Protein AF-0000000072491310 (afdb_homodimer)

Radius of gyration: 29.74 Å; Cα contacts (8 Å, |Δi|>4): 475; chains: 2; bounding box: 48×90×57 Å

pLDDT: mean 94.95, std 5.27, range [57.56, 98.69]

Foldseek 3Di:
DVVQPLLLPQCLLPQDPDPVVNVVSLVSVLVQVLVVCLVVVPFKDFLVVPQVDPPQDDVVNGHHHDSVSVVVSQVSCVVVQQKAWDDDPNGIMMTGRSPHLQRLLVVVVVLCVVVVQAQHKDFLCQAAPDPVRYDPSRHPHDPVSVVSSQVVCVVVVQKDWDADPNTIMIHGD/DVVQPLLLPQCLLPQDPDPVVNVVSLVSVLVQVLVVCLVVVPFKDFLVVPQVDPPQDDVVNGHHHDSVSVVVSQVSCVVVQQKAWDDDPNGIMMTGRSPHLQRLLVVVVVLCVVVVQAQHKDFLCQAAPDPVRYDPSRHPDDPVSVVSSQVVCVVVVQKDWDDDPNTIMIHGD

Nearest PDB structures (foldseek):
  3cuq-assembly1_C  TM=8.650E-01  e=2.957E-17  Homo sapiens
  1u5t-assembly1_C  TM=8.761E-01  e=3.823E-11  Saccharomyces cerevisiae
  2zme-assembly1_C  TM=9.308E-01  e=1.935E-08  Homo sapiens
  2zme-assembly1_D  TM=9.178E-01  e=1.419E-07  Homo sapiens
  3htu-assembly2_C  TM=9.305E-01  e=4.096E-06  Homo sapiens

Solvent-accessible surface area (backbone atoms only — not comparable to full-atom values): 19172 Å² total; per-residue (Å²): 115,88,86,40,72,59,78,62,35,67,67,65,61,46,85,52,89,49,66,72,44,27,50,55,50,45,52,50,48,45,52,51,49,34,53,50,26,53,78,65,70,46,47,67,48,40,64,81,74,44,42,81,33,75,89,40,23,39,75,92,71,72,42,53,40,50,74,67,54,47,50,53,47,51,51,54,35,32,75,71,64,34,34,45,81,40,78,56,94,85,40,71,31,30,40,48,34,68,54,44,56,68,54,47,28,50,51,48,51,50,50,36,60,77,66,65,39,63,72,36,78,40,45,58,51,52,43,20,64,31,85,89,68,20,49,84,84,35,47,70,49,52,64,72,58,50,50,49,14,48,50,51,32,28,74,71,61,38,28,46,77,42,78,54,96,94,36,56,36,35,31,29,88,116,88,86,38,71,58,78,63,34,68,66,66,61,46,85,52,86,48,64,74,44,29,50,54,50,44,52,51,48,45,52,52,50,34,52,51,27,54,77,65,72,47,49,67,48,42,64,83,75,44,42,81,33,73,87,39,26,38,75,93,70,72,39,55,42,50,72,68,55,48,50,53,47,51,50,55,34,31,75,71,65,34,33,44,83,41,77,54,94,86,40,72,30,30,40,48,34,69,56,43,56,68,54,47,27,50,49,49,51,51,50,36,62,77,65,66,38,63,72,36,77,40,45,58,51,52,44,20,64,30,84,87,67,22,50,84,83,36,47,72,50,52,65,72,59,50,50,49,14,47,52,51,32,29,76,70,62,38,28,46,78,41,78,56,98,94,36,59,34,34,32,31,88

Secondary structure (DSSP, 8-state):
-TT-GGGG-GGGGS--SSHHHHHHHHHHHHHHHHHHHHHHT--EEEHHHHTTSTTTEEGGGTEE--HHHHHHHHHHHHHTTSEEEEEETTEEEEEE-SS-HHHHHHHHHHHHHHTT-TT-EEEHHHHHT-TTTS-TTTTT--HHHHHHHHHHHHHTTSEEEEEETTEEEEEE-/-TT-GGGG-GGGGS--SSHHHHHHHHHHHHHHHHHHHHHHT--EEEHHHHTTSTTTEEGGGTEE--HHHHHHHHHHHHHTTSEEEEEETTEEEEEE-SS-HHHHHHHHHHHHHHHT-TT-EEEHHHHHT-TTTS-TTTTT--HHHHHHHHHHHHHTTSEEEEEETTEEEEEE-

Sequence (346 aa):
MSDYWQYNFPPFFTIQPNDETRKLQMDAWCAIIMDHCRKNKIYELNISESLNAPPFRNDSIDRCLTEESLKSILDAIAERGRLEWIDVDGVKQCLIYWYKIEEWANIISKWVEERALNGTMCTLYEINGDDDRSSPELLGLDDRILLKALKHLEREGKAAVVEIDDSFGVKFLMSDYWQYNFPPFFTIQPNDETRKLQMDAWCAIIMDHCRKNKIYELNISESLNAPPFRNDSIDRCLTEESLKSILDAIAERGRLEWIDVDGVKQCLIYWYKIEEWANIISKWVEERALNGTMCTLYEINGDDDRSSPELLGLDDRILLKALKHLEREGKAAVVEIDDSFGVKFL

Structure (mmCIF, N/CA/C/O backbone):
data_AF-0000000072491310-model_v1
#
loop_
_entity.id
_entity.type
_entity.pdbx_description
1 polymer 'Vacuolar protein-sorting-associated protein 25'
#
loop_
_atom_site.group_PDB
_atom_site.id
_atom_site.type_symbol
_atom_site.label_atom_id
_atom_site.label_alt_id
_atom_site.label_comp_id
_atom_site.label_asym_id
_atom_site.label_entity_id
_atom_site.label_seq_id
_atom_site.pdbx_PDB_ins_code
_atom_site.Cartn_x
_atom_site.Cartn_y
_atom_site.Cartn_z
_atom_site.occupancy
_atom_site.B_iso_or_equiv
_atom_site.auth_seq_id
_atom_site.auth_comp_id
_atom_site.auth_asym_id
_atom_site.auth_atom_id
_atom_site.pdbx_PDB_model_num
ATOM 1 N N . MET A 1 1 ? 0.963 -12.047 4.664 1 57.62 1 MET A N 1
ATOM 2 C CA . MET A 1 1 ? -0.042 -11.172 4.062 1 57.62 1 MET A CA 1
ATOM 3 C C . MET A 1 1 ? 0.023 -9.773 4.656 1 57.62 1 MET A C 1
ATOM 5 O O . MET A 1 1 ? -0.612 -8.844 4.148 1 57.62 1 MET A O 1
ATOM 9 N N . SER A 1 2 ? 0.856 -9.609 5.641 1 62.19 2 SER A N 1
ATOM 10 C CA . SER A 1 2 ? 1.009 -8.375 6.414 1 62.19 2 SER A CA 1
ATOM 11 C C . SER A 1 2 ? 1.581 -7.254 5.559 1 62.19 2 SER A C 1
ATOM 13 O O . SER A 1 2 ? 1.4 -6.074 5.875 1 62.19 2 SER A O 1
ATOM 15 N N . ASP A 1 3 ? 1.994 -7.699 4.301 1 77.88 3 ASP A N 1
ATOM 16 C CA . ASP A 1 3 ? 2.703 -6.73 3.475 1 77.88 3 ASP A CA 1
ATOM 17 C C . ASP A 1 3 ? 1.734 -5.945 2.594 1 77.88 3 ASP A C 1
ATOM 19 O O . ASP A 1 3 ? 2.119 -4.961 1.96 1 77.88 3 ASP A O 1
ATOM 23 N N . TYR A 1 4 ? 0.531 -6.387 2.68 1 87.75 4 TYR A N 1
ATOM 24 C CA . TYR A 1 4 ? -0.459 -5.746 1.82 1 87.75 4 TYR A CA 1
ATOM 25 C C . TYR A 1 4 ? -1.504 -5.008 2.648 1 87.75 4 TYR A C 1
ATOM 27 O O . TYR A 1 4 ? -2.428 -5.621 3.186 1 87.75 4 TYR A O 1
ATOM 35 N N . TRP A 1 5 ? -1.391 -3.729 2.621 1 85.38 5 TRP A N 1
ATOM 36 C CA . TRP A 1 5 ? -2.305 -2.887 3.385 1 85.38 5 TRP A CA 1
ATOM 37 C C . TRP A 1 5 ? -3.756 -3.188 3.02 1 85.38 5 TRP A C 1
ATOM 39 O O . TRP A 1 5 ? -4.633 -3.189 3.887 1 85.38 5 TRP A O 1
ATOM 49 N N . GLN A 1 6 ? -3.963 -3.443 1.775 1 90.38 6 GLN A N 1
ATOM 50 C CA . GLN A 1 6 ? -5.316 -3.6 1.253 1 90.38 6 GLN A CA 1
ATOM 51 C C . GLN A 1 6 ? -5.992 -4.836 1.839 1 90.38 6 GLN A C 1
ATOM 53 O O . GLN A 1 6 ? -7.215 -4.867 1.999 1 90.38 6 GLN A O 1
ATOM 58 N N . TYR A 1 7 ? -5.211 -5.816 2.205 1 93.31 7 TYR A N 1
ATOM 59 C CA . TYR A 1 7 ? -5.742 -7.086 2.688 1 93.31 7 TYR A CA 1
ATOM 60 C C . TYR A 1 7 ? -6.441 -6.906 4.031 1 93.31 7 TYR A C 1
ATOM 62 O O . TYR A 1 7 ? -7.355 -7.664 4.367 1 93.31 7 TYR A O 1
ATOM 70 N N . ASN A 1 8 ? -6.121 -5.863 4.785 1 90.69 8 ASN A N 1
ATOM 71 C CA . ASN A 1 8 ? -6.711 -5.621 6.098 1 90.69 8 ASN A CA 1
ATOM 72 C C . ASN A 1 8 ? -7.793 -4.543 6.035 1 90.69 8 ASN A C 1
ATOM 74 O O . ASN A 1 8 ? -8.297 -4.102 7.066 1 90.69 8 ASN A O 1
ATOM 78 N N . PHE A 1 9 ? -8.141 -4.156 4.832 1 92.25 9 PHE A N 1
ATOM 79 C CA . PHE A 1 9 ? -9.195 -3.18 4.582 1 92.25 9 PHE A CA 1
ATOM 80 C C . PHE A 1 9 ? -10.469 -3.869 4.094 1 92.25 9 PHE A C 1
ATOM 82 O O . PHE A 1 9 ? -10.547 -4.277 2.934 1 92.25 9 PHE A O 1
ATOM 89 N N . PRO A 1 10 ? -11.492 -3.98 4.949 1 93.88 10 PRO A N 1
ATOM 90 C CA . PRO A 1 10 ? -12.672 -4.809 4.688 1 93.88 10 PRO A CA 1
ATOM 91 C C . PRO A 1 10 ? -13.281 -4.559 3.309 1 93.88 10 PRO A C 1
ATOM 93 O O . PRO A 1 10 ? -13.602 -5.512 2.594 1 93.88 10 PRO A O 1
ATOM 96 N N . PRO A 1 11 ? -13.375 -3.309 2.834 1 92.5 11 PRO A N 1
ATOM 97 C CA . PRO A 1 11 ? -13.992 -3.082 1.526 1 92.5 11 PRO A CA 1
ATOM 98 C C . PRO A 1 11 ? -13.172 -3.66 0.376 1 92.5 11 PRO A C 1
ATOM 100 O O . PRO A 1 11 ? -13.656 -3.736 -0.756 1 92.5 11 PRO A O 1
ATOM 103 N N . PHE A 1 12 ? -11.906 -3.971 0.681 1 95.81 12 PHE A N 1
ATOM 104 C CA . PHE A 1 12 ? -11.055 -4.582 -0.333 1 95.81 12 PHE A CA 1
ATOM 105 C C . PHE A 1 12 ? -11.656 -5.895 -0.823 1 95.81 12 PHE A C 1
ATOM 107 O O . PHE A 1 12 ? -11.422 -6.305 -1.962 1 95.81 12 PHE A O 1
ATOM 114 N N . PHE A 1 13 ? -12.539 -6.594 -0.032 1 96.94 13 PHE A N 1
ATOM 115 C CA . PHE A 1 13 ? -13.148 -7.887 -0.341 1 96.94 13 PHE A CA 1
ATOM 116 C C . PHE A 1 13 ? -14.43 -7.703 -1.146 1 96.94 13 PHE A C 1
ATOM 118 O O . PHE A 1 13 ? -15.094 -8.68 -1.494 1 96.94 13 PHE A O 1
ATOM 125 N N . THR A 1 14 ? -14.734 -6.434 -1.48 1 94.75 14 THR A N 1
ATOM 126 C CA . THR A 1 14 ? -15.883 -6.121 -2.324 1 94.75 14 THR A CA 1
ATOM 127 C C . THR A 1 14 ? -15.43 -5.582 -3.678 1 94.75 14 THR A C 1
ATOM 129 O O . THR A 1 14 ? -14.734 -4.566 -3.746 1 94.75 14 THR A O 1
ATOM 132 N N . ILE A 1 15 ? -15.859 -6.262 -4.695 1 97.19 15 ILE A N 1
ATOM 133 C CA . ILE A 1 15 ? -15.445 -5.84 -6.031 1 97.19 15 ILE A CA 1
ATOM 134 C C . ILE A 1 15 ? -16.016 -4.457 -6.336 1 97.19 15 ILE A C 1
ATOM 136 O O . ILE A 1 15 ? -17.219 -4.238 -6.207 1 97.19 15 ILE A O 1
ATOM 140 N N . GLN A 1 16 ? -15.117 -3.609 -6.734 1 93.88 16 GLN A N 1
ATOM 141 C CA . GLN A 1 16 ? -15.5 -2.213 -6.918 1 93.88 16 GLN A CA 1
ATOM 142 C C . GLN A 1 16 ? -16.188 -2.006 -8.266 1 93.88 16 GLN A C 1
ATOM 144 O O . GLN A 1 16 ? -15.789 -2.586 -9.273 1 93.88 16 GLN A O 1
ATOM 149 N N . PRO A 1 17 ? -17.219 -1.204 -8.273 1 93.19 17 PRO A N 1
ATOM 150 C CA . PRO A 1 17 ? -17.984 -1.008 -9.508 1 93.19 17 PRO A CA 1
ATOM 151 C C . PRO A 1 17 ? -17.25 -0.136 -10.523 1 93.19 17 PRO A C 1
ATOM 153 O O . PRO A 1 17 ? -17.469 -0.258 -11.734 1 93.19 17 PRO A O 1
ATOM 156 N N . ASN A 1 18 ? -16.422 0.787 -10.039 1 90.62 18 ASN A N 1
ATOM 157 C CA . ASN A 1 18 ? -15.656 1.669 -10.914 1 90.62 18 ASN A CA 1
ATOM 158 C C . ASN A 1 18 ? -14.508 0.926 -11.594 1 90.62 18 ASN A C 1
ATOM 160 O O . ASN A 1 18 ? -13.703 0.279 -10.93 1 90.62 18 ASN A O 1
ATOM 164 N N . ASP A 1 19 ? -14.461 1.109 -12.914 1 92.62 19 ASP A N 1
ATOM 165 C CA . ASP A 1 19 ? -13.516 0.325 -13.703 1 92.62 19 ASP A CA 1
ATOM 166 C C . ASP A 1 19 ? -12.078 0.623 -13.289 1 92.62 19 ASP A C 1
ATOM 168 O O . ASP A 1 19 ? -11.266 -0.294 -13.133 1 92.62 19 ASP A O 1
ATOM 172 N N . GLU A 1 20 ? -11.805 1.855 -13.164 1 90.19 20 GLU A N 1
ATOM 173 C CA . GLU A 1 20 ? -10.445 2.25 -12.82 1 90.19 20 GLU A CA 1
ATOM 174 C C . GLU A 1 20 ? -10.039 1.723 -11.445 1 90.19 20 GLU A C 1
ATOM 176 O O . GLU A 1 20 ? -8.945 1.188 -11.281 1 90.19 20 GLU A O 1
ATOM 181 N N . THR A 1 21 ? -10.93 1.801 -10.508 1 89.44 21 THR A N 1
ATOM 182 C CA . THR A 1 21 ? -10.688 1.308 -9.156 1 89.44 21 THR A CA 1
ATOM 183 C C . THR A 1 21 ? -10.602 -0.216 -9.148 1 89.44 21 THR A C 1
ATOM 185 O O . THR A 1 21 ? -9.781 -0.793 -8.438 1 89.44 21 THR A O 1
ATOM 188 N N . ARG A 1 22 ? -11.484 -0.77 -9.898 1 94.62 22 ARG A N 1
ATOM 189 C CA . ARG A 1 22 ? -11.5 -2.227 -9.992 1 94.62 22 ARG A CA 1
ATOM 190 C C . ARG A 1 22 ? -10.188 -2.754 -10.555 1 94.62 22 ARG A C 1
ATOM 192 O O . ARG A 1 22 ? -9.664 -3.77 -10.094 1 94.62 22 ARG A O 1
ATOM 199 N N . LYS A 1 23 ? -9.695 -2.074 -11.539 1 94.62 23 LYS A N 1
ATOM 200 C CA . LYS A 1 23 ? -8.414 -2.465 -12.102 1 94.62 23 LYS A CA 1
ATOM 201 C C . LYS A 1 23 ? -7.316 -2.457 -11.039 1 94.62 23 LYS A C 1
ATOM 203 O O . LYS A 1 23 ? -6.527 -3.4 -10.945 1 94.62 23 LYS A O 1
ATOM 208 N N . LEU A 1 24 ? -7.25 -1.391 -10.211 1 92.25 24 LEU A N 1
ATOM 209 C CA . LEU A 1 24 ? -6.297 -1.308 -9.109 1 92.25 24 LEU A CA 1
ATOM 210 C C . LEU A 1 24 ? -6.508 -2.447 -8.125 1 92.25 24 LEU A C 1
ATOM 212 O O . LEU A 1 24 ? -5.543 -3.053 -7.652 1 92.25 24 LEU A O 1
ATOM 216 N N . GLN A 1 25 ? -7.746 -2.68 -7.855 1 95.38 25 GLN A N 1
ATOM 217 C CA . GLN A 1 25 ? -8.102 -3.771 -6.957 1 95.38 25 GLN A CA 1
ATOM 218 C C . GLN A 1 25 ? -7.633 -5.113 -7.508 1 95.38 25 GLN A C 1
ATOM 220 O O . GLN A 1 25 ? -7.055 -5.922 -6.777 1 95.38 25 GLN A O 1
ATOM 225 N N . MET A 1 26 ? -7.793 -5.355 -8.766 1 97.12 26 MET A N 1
ATOM 226 C CA . MET A 1 26 ? -7.375 -6.602 -9.406 1 97.12 26 MET A CA 1
ATOM 227 C C . MET A 1 26 ? -5.859 -6.746 -9.367 1 97.12 26 MET A C 1
ATOM 229 O O . MET A 1 26 ? -5.34 -7.844 -9.164 1 97.12 26 MET A O 1
ATOM 233 N N . ASP A 1 27 ? -5.23 -5.617 -9.562 1 95.75 27 ASP A N 1
ATOM 234 C CA . ASP A 1 27 ? -3.771 -5.641 -9.477 1 95.75 27 ASP A CA 1
ATOM 235 C C . ASP A 1 27 ? -3.312 -6.09 -8.094 1 95.75 27 ASP A C 1
ATOM 237 O O . ASP A 1 27 ? -2.414 -6.926 -7.969 1 95.75 27 ASP A O 1
ATOM 241 N N . ALA A 1 28 ? -3.928 -5.527 -7.125 1 95.25 28 ALA A N 1
ATOM 242 C CA . ALA A 1 28 ? -3.561 -5.855 -5.75 1 95.25 28 ALA A CA 1
ATOM 243 C C . ALA A 1 28 ? -3.869 -7.316 -5.434 1 95.25 28 ALA A C 1
ATOM 245 O O . ALA A 1 28 ? -3.045 -8.023 -4.848 1 95.25 28 ALA A O 1
ATOM 246 N N . TRP A 1 29 ? -5.027 -7.816 -5.816 1 97.44 29 TRP A N 1
ATOM 247 C CA . TRP A 1 29 ? -5.398 -9.211 -5.598 1 97.44 29 TRP A CA 1
ATOM 248 C C . TRP A 1 29 ? -4.438 -10.148 -6.324 1 97.44 29 TRP A C 1
ATOM 250 O O . TRP A 1 29 ? -4.047 -11.188 -5.785 1 97.44 29 TRP A O 1
ATOM 260 N N . CYS A 1 30 ? -4.168 -9.766 -7.547 1 97.44 30 CYS A N 1
ATOM 261 C CA . CYS A 1 30 ? -3.209 -10.57 -8.297 1 97.44 30 CYS A CA 1
ATOM 262 C C . CYS A 1 30 ? -1.902 -10.719 -7.527 1 97.44 30 CYS A C 1
ATOM 264 O O . CYS A 1 30 ? -1.402 -11.828 -7.355 1 97.44 30 CYS A O 1
ATOM 266 N N . ALA A 1 31 ? -1.37 -9.594 -7.047 1 96.75 31 ALA A N 1
ATOM 267 C CA . ALA A 1 31 ? -0.119 -9.617 -6.293 1 96.75 31 ALA A CA 1
ATOM 268 C C . ALA A 1 31 ? -0.245 -10.492 -5.051 1 96.75 31 ALA A C 1
ATOM 270 O O . ALA A 1 31 ? 0.623 -11.328 -4.781 1 96.75 31 ALA A O 1
ATOM 271 N N . ILE A 1 32 ? -1.326 -10.32 -4.363 1 97.12 32 ILE A N 1
ATOM 272 C CA . ILE A 1 32 ? -1.554 -11.047 -3.117 1 97.12 32 ILE A CA 1
ATOM 273 C C . ILE A 1 32 ? -1.647 -12.547 -3.4 1 97.12 32 ILE A C 1
ATOM 275 O O . ILE A 1 32 ? -1.002 -13.352 -2.727 1 97.12 32 ILE A O 1
ATOM 279 N N . ILE A 1 33 ? -2.395 -12.891 -4.367 1 97.62 33 ILE A N 1
ATOM 280 C CA . ILE A 1 33 ? -2.627 -14.289 -4.695 1 97.62 33 ILE A CA 1
ATOM 281 C C . ILE A 1 33 ? -1.332 -14.922 -5.203 1 97.62 33 ILE A C 1
ATOM 283 O O . ILE A 1 33 ? -0.974 -16.031 -4.797 1 97.62 33 ILE A O 1
ATOM 287 N N . MET A 1 34 ? -0.61 -14.203 -6.031 1 97.12 34 MET A N 1
ATOM 288 C CA . MET A 1 34 ? 0.651 -14.734 -6.543 1 97.12 34 MET A CA 1
ATOM 289 C C . MET A 1 34 ? 1.646 -14.961 -5.406 1 97.12 34 MET A C 1
ATOM 291 O O . MET A 1 34 ? 2.303 -16 -5.348 1 97.12 34 MET A O 1
ATOM 295 N N . ASP A 1 35 ? 1.771 -14.008 -4.562 1 97 35 ASP A N 1
ATOM 296 C CA . ASP A 1 35 ? 2.682 -14.125 -3.426 1 97 35 ASP A CA 1
ATOM 297 C C . ASP A 1 35 ? 2.297 -15.297 -2.533 1 97 35 ASP A C 1
ATOM 299 O O . ASP A 1 35 ? 3.15 -16.094 -2.146 1 97 35 ASP A O 1
ATOM 303 N N . HIS A 1 36 ? 1.036 -15.422 -2.26 1 96.94 36 HIS A N 1
ATOM 304 C CA . HIS A 1 36 ? 0.535 -16.5 -1.419 1 96.94 36 HIS A CA 1
ATOM 305 C C . HIS A 1 36 ? 0.812 -17.859 -2.049 1 96.94 36 HIS A C 1
ATOM 307 O O . HIS A 1 36 ? 1.332 -18.766 -1.388 1 96.94 36 HIS A O 1
ATOM 313 N N . CYS A 1 37 ? 0.422 -17.969 -3.275 1 97.25 37 CYS A N 1
ATOM 314 C CA . CYS A 1 37 ? 0.607 -19.234 -3.965 1 97.25 37 CYS A CA 1
ATOM 315 C C . CYS A 1 37 ? 2.086 -19.594 -4.07 1 97.25 37 CYS A C 1
ATOM 317 O O . CYS A 1 37 ? 2.467 -20.75 -3.891 1 97.25 37 CYS A O 1
ATOM 319 N N . ARG A 1 38 ? 2.896 -18.625 -4.34 1 96.75 38 ARG A N 1
ATOM 320 C CA . ARG A 1 38 ? 4.332 -18.859 -4.43 1 96.75 38 ARG A CA 1
ATOM 321 C C . ARG A 1 38 ? 4.895 -19.328 -3.09 1 96.75 38 ARG A C 1
ATOM 323 O O . ARG A 1 38 ? 5.586 -20.344 -3.02 1 96.75 38 ARG A O 1
ATOM 330 N N . LYS A 1 39 ? 4.578 -18.656 -2.045 1 95.5 39 LYS A N 1
ATOM 331 C CA . LYS A 1 39 ? 5.102 -18.953 -0.713 1 95.5 39 LYS A CA 1
ATOM 332 C C . LYS A 1 39 ? 4.668 -20.344 -0.243 1 95.5 39 LYS A C 1
ATOM 334 O O . LYS A 1 39 ? 5.418 -21.031 0.459 1 95.5 39 LYS A O 1
ATOM 339 N N . ASN A 1 40 ? 3.514 -20.734 -0.687 1 96.06 40 ASN A N 1
ATOM 340 C CA . ASN A 1 40 ? 2.963 -22 -0.211 1 96.06 40 ASN A CA 1
ATOM 341 C C . ASN A 1 40 ? 3.053 -23.078 -1.278 1 96.06 40 ASN A C 1
ATOM 343 O O . ASN A 1 40 ? 2.512 -24.172 -1.104 1 96.06 40 ASN A O 1
ATOM 347 N N . LYS A 1 41 ? 3.654 -22.812 -2.379 1 96.06 41 LYS A N 1
ATOM 348 C CA . LYS A 1 41 ? 3.84 -23.734 -3.504 1 96.06 41 LYS A CA 1
ATOM 349 C C . LYS A 1 41 ? 2.508 -24.312 -3.965 1 96.06 41 LYS A C 1
ATOM 351 O O . LYS A 1 41 ? 2.375 -25.531 -4.117 1 96.06 41 LYS A O 1
ATOM 356 N N . ILE A 1 42 ? 1.564 -23.406 -4.102 1 97.25 42 ILE A N 1
ATOM 357 C CA . ILE A 1 42 ? 0.246 -23.781 -4.605 1 97.25 42 ILE A CA 1
ATOM 358 C C . ILE A 1 42 ? 0.197 -23.578 -6.117 1 97.25 42 ILE A C 1
ATOM 360 O O . ILE A 1 42 ? 0.44 -22.469 -6.609 1 97.25 42 ILE A O 1
ATOM 364 N N . TYR A 1 43 ? -0.167 -24.641 -6.879 1 97.81 43 TYR A N 1
ATOM 365 C CA . TYR A 1 43 ? -0.123 -24.578 -8.336 1 97.81 43 TYR A CA 1
ATOM 366 C C . TYR A 1 43 ? -1.525 -24.641 -8.93 1 97.81 43 TYR A C 1
ATOM 368 O O . TYR A 1 43 ? -1.724 -24.344 -10.109 1 97.81 43 TYR A O 1
ATOM 376 N N . GLU A 1 44 ? -2.432 -25.094 -8.102 1 96.75 44 GLU A N 1
ATOM 377 C CA . GLU A 1 44 ? -3.811 -25.281 -8.547 1 96.75 44 GLU A CA 1
ATOM 378 C C . GLU A 1 44 ? -4.797 -24.766 -7.5 1 96.75 44 GLU A C 1
ATOM 380 O O . GLU A 1 44 ? -4.59 -24.953 -6.297 1 96.75 44 GLU A O 1
ATOM 385 N N . LEU A 1 45 ? -5.875 -24.109 -8.031 1 96.25 45 LEU A N 1
ATOM 386 C CA . LEU A 1 45 ? -6.914 -23.609 -7.129 1 96.25 45 LEU A CA 1
ATOM 387 C C . LEU A 1 45 ? -8.289 -24.125 -7.559 1 96.25 45 LEU A C 1
ATOM 389 O O . LEU A 1 45 ? -8.594 -24.172 -8.75 1 96.25 45 LEU A O 1
ATOM 393 N N . ASN A 1 46 ? -9.039 -24.562 -6.562 1 94.25 46 ASN A N 1
ATOM 394 C CA . ASN A 1 46 ? -10.469 -24.797 -6.684 1 94.25 46 ASN A CA 1
ATOM 395 C C . ASN A 1 46 ? -11.289 -23.719 -5.988 1 94.25 46 ASN A C 1
ATOM 397 O O . ASN A 1 46 ? -11.094 -23.453 -4.801 1 94.25 46 ASN A O 1
ATOM 401 N N . ILE A 1 47 ? -12.172 -23.078 -6.711 1 93 47 ILE A N 1
ATOM 402 C CA . ILE A 1 47 ? -12.852 -21.891 -6.199 1 93 47 ILE A CA 1
ATOM 403 C C . ILE A 1 47 ? -13.547 -22.234 -4.879 1 93 47 ILE A C 1
ATOM 405 O O . ILE A 1 47 ? -13.305 -21.578 -3.861 1 93 47 ILE A O 1
ATOM 409 N N . SER A 1 48 ? -14.359 -23.266 -4.824 1 91.44 48 SER A N 1
ATOM 410 C CA . SER A 1 48 ? -15.164 -23.594 -3.648 1 91.44 48 SER A CA 1
ATOM 411 C C . SER A 1 48 ? -14.281 -24 -2.469 1 91.44 48 SER A C 1
ATOM 413 O O . SER A 1 48 ? -14.531 -23.594 -1.334 1 91.44 48 SER A O 1
ATOM 415 N N . GLU A 1 49 ? -13.234 -24.656 -2.73 1 92.44 49 GLU A N 1
ATOM 416 C CA . GLU A 1 49 ? -12.359 -25.156 -1.672 1 92.44 49 GLU A CA 1
ATOM 417 C C . GLU A 1 49 ? -11.469 -24.047 -1.122 1 92.44 49 GLU A C 1
ATOM 419 O O . GLU A 1 49 ? -11.07 -24.078 0.047 1 92.44 49 GLU A O 1
ATOM 424 N N . SER A 1 50 ? -11.18 -23.062 -1.969 1 95.06 50 SER A N 1
ATOM 425 C CA . SER A 1 50 ? -10.211 -22.016 -1.606 1 95.06 50 SER A CA 1
ATOM 426 C C . SER A 1 50 ? -10.852 -20.953 -0.738 1 95.06 50 SER A C 1
ATOM 428 O O . SER A 1 50 ? -10.172 -20.281 0.039 1 95.06 50 SER A O 1
ATOM 430 N N . LEU A 1 51 ? -12.164 -20.828 -0.783 1 95.62 51 LEU A N 1
ATOM 431 C CA . LEU A 1 51 ? -12.875 -19.703 -0.172 1 95.62 51 LEU A CA 1
ATOM 432 C C . LEU A 1 51 ? -12.797 -19.781 1.349 1 95.62 51 LEU A C 1
ATOM 434 O O . LEU A 1 51 ? -13.062 -18.781 2.035 1 95.62 51 LEU A O 1
ATOM 438 N N . ASN A 1 52 ? -12.391 -20.891 1.922 1 93.88 52 ASN A N 1
ATOM 439 C CA . ASN A 1 52 ? -12.414 -21.062 3.369 1 93.88 52 ASN A CA 1
ATOM 440 C C . ASN A 1 52 ? -11.047 -20.781 3.99 1 93.88 52 ASN A C 1
ATOM 442 O O . ASN A 1 52 ? -10.852 -21.016 5.184 1 93.88 52 ASN A O 1
ATOM 446 N N . ALA A 1 53 ? -10.117 -20.281 3.191 1 95.44 53 ALA A N 1
ATOM 447 C CA . ALA A 1 53 ? -8.766 -20.047 3.701 1 95.44 53 ALA A CA 1
ATOM 448 C C . ALA A 1 53 ? -8.172 -18.766 3.119 1 95.44 53 ALA A C 1
ATOM 450 O O . ALA A 1 53 ? -8.648 -18.266 2.102 1 95.44 53 ALA A O 1
ATOM 451 N N . PRO A 1 54 ? -7.129 -18.266 3.721 1 95.5 54 PRO A N 1
ATOM 452 C CA . PRO A 1 54 ? -6.395 -17.156 3.123 1 95.5 54 PRO A CA 1
ATOM 453 C C . PRO A 1 54 ? -5.82 -17.484 1.748 1 95.5 54 PRO A C 1
ATOM 455 O O . PRO A 1 54 ? -5.504 -18.656 1.476 1 95.5 54 PRO A O 1
ATOM 458 N N . PRO A 1 55 ? -5.785 -16.453 1.026 1 96.94 55 PRO A N 1
ATOM 459 C CA . PRO A 1 55 ? -6.086 -15.039 1.239 1 96.94 55 PRO A CA 1
ATOM 460 C C . PRO A 1 55 ? -7.535 -14.688 0.916 1 96.94 55 PRO A C 1
ATOM 462 O O . PRO A 1 55 ? -7.922 -13.523 0.995 1 96.94 55 PRO A O 1
ATOM 465 N N . PHE A 1 56 ? -8.367 -15.695 0.606 1 97.88 56 PHE A N 1
ATOM 466 C CA . PHE A 1 56 ? -9.711 -15.414 0.11 1 97.88 56 PHE A CA 1
ATOM 467 C C . PHE A 1 56 ? -10.672 -15.172 1.265 1 97.88 56 PHE A C 1
ATOM 469 O O . PHE A 1 56 ? -11.781 -14.664 1.06 1 97.88 56 PHE A O 1
ATOM 476 N N . ARG A 1 57 ? -10.219 -15.547 2.402 1 96.5 57 ARG A N 1
ATOM 477 C CA . ARG A 1 57 ? -10.867 -15.258 3.68 1 96.5 57 ARG A CA 1
ATOM 478 C C . ARG A 1 57 ? -9.883 -14.617 4.656 1 96.5 57 ARG A C 1
ATOM 480 O O . ARG A 1 57 ? -8.719 -15.016 4.727 1 96.5 57 ARG A O 1
ATOM 487 N N . ASN A 1 58 ? -10.312 -13.562 5.328 1 94.75 58 ASN A N 1
ATOM 488 C CA . ASN A 1 58 ? -9.555 -12.914 6.387 1 94.75 58 ASN A CA 1
ATOM 489 C C . ASN A 1 58 ? -10.352 -12.82 7.68 1 94.75 58 ASN A C 1
ATOM 491 O O . ASN A 1 58 ? -11.133 -11.883 7.867 1 94.75 58 ASN A O 1
ATOM 495 N N . ASP A 1 59 ? -10.102 -13.727 8.594 1 93.81 59 ASP A N 1
ATOM 496 C CA . ASP A 1 59 ? -10.883 -13.828 9.82 1 93.81 59 ASP A CA 1
ATOM 497 C C . ASP A 1 59 ? -10.602 -12.648 10.75 1 93.81 59 ASP A C 1
ATOM 499 O O . ASP A 1 59 ? -11.461 -12.266 11.547 1 93.81 59 ASP A O 1
ATOM 503 N N . SER A 1 60 ? -9.438 -12.102 10.68 1 90.56 60 SER A N 1
ATOM 504 C CA . SER A 1 60 ? -9.062 -11 11.562 1 90.56 60 SER A CA 1
ATOM 505 C C . SER A 1 60 ? -9.969 -9.789 11.352 1 90.56 60 SER A C 1
ATOM 507 O O . SER A 1 60 ? -10.195 -9.008 12.281 1 90.56 60 SER A O 1
ATOM 509 N N . ILE A 1 61 ? -10.492 -9.617 10.109 1 91.69 61 ILE A N 1
ATOM 510 C CA . ILE A 1 61 ? -11.359 -8.484 9.828 1 91.69 61 ILE A CA 1
ATOM 511 C C . ILE A 1 61 ? -12.75 -8.977 9.445 1 91.69 61 ILE A C 1
ATOM 513 O O . ILE A 1 61 ? -13.578 -8.211 8.945 1 91.69 61 ILE A O 1
ATOM 517 N N . ASP A 1 62 ? -12.953 -10.305 9.594 1 92.94 62 ASP A N 1
ATOM 518 C CA . ASP A 1 62 ? -14.25 -10.953 9.375 1 92.94 62 ASP A CA 1
ATOM 519 C C . ASP A 1 62 ? -14.734 -10.734 7.941 1 92.94 62 ASP A C 1
ATOM 521 O O . ASP A 1 62 ? -15.852 -10.273 7.723 1 92.94 62 ASP A O 1
ATOM 525 N N . ARG A 1 63 ? -13.781 -11 6.992 1 95.06 63 ARG A N 1
ATOM 526 C CA . ARG A 1 63 ? -14.133 -10.852 5.586 1 95.06 63 ARG A CA 1
ATOM 527 C C . ARG A 1 63 ? -13.773 -12.109 4.797 1 95.06 63 ARG A C 1
ATOM 529 O O . ARG A 1 63 ? -12.812 -12.805 5.129 1 95.06 63 ARG A O 1
ATOM 536 N N . CYS A 1 64 ? -14.594 -12.328 3.803 1 97.25 64 CYS A N 1
ATOM 537 C CA . CYS A 1 64 ? -14.375 -13.422 2.859 1 97.25 64 CYS A CA 1
ATOM 538 C C . CYS A 1 64 ? -14.922 -13.07 1.48 1 97.25 64 CYS A C 1
ATOM 540 O O . CYS A 1 64 ? -15.945 -12.391 1.37 1 97.25 64 CYS A O 1
ATOM 542 N N . LEU A 1 65 ? -14.281 -13.477 0.467 1 97.75 65 LEU A N 1
ATOM 543 C CA . LEU A 1 65 ? -14.789 -13.281 -0.887 1 97.75 65 LEU A CA 1
ATOM 544 C C . LEU A 1 65 ? -15.969 -14.203 -1.164 1 97.75 65 LEU A C 1
ATOM 546 O O . LEU A 1 65 ? -16.047 -15.297 -0.608 1 97.75 65 LEU A O 1
ATOM 550 N N . THR A 1 66 ? -16.875 -13.75 -1.976 1 97.25 66 THR A N 1
ATOM 551 C CA . THR A 1 66 ? -17.891 -14.648 -2.531 1 97.25 66 THR A CA 1
ATOM 552 C C . THR A 1 66 ? -17.312 -15.461 -3.686 1 97.25 66 THR A C 1
ATOM 554 O O . THR A 1 66 ? -16.219 -15.156 -4.188 1 97.25 66 THR A O 1
ATOM 557 N N . GLU A 1 67 ? -18.047 -16.531 -4.051 1 96.31 67 GLU A N 1
ATOM 558 C CA . GLU A 1 67 ? -17.625 -17.312 -5.211 1 96.31 67 GLU A CA 1
ATOM 559 C C . GLU A 1 67 ? -17.562 -16.438 -6.465 1 96.31 67 GLU A C 1
ATOM 561 O O . GLU A 1 67 ? -16.609 -16.547 -7.242 1 96.31 67 GLU A O 1
ATOM 566 N N . GLU A 1 68 ? -18.5 -15.648 -6.645 1 96.94 68 GLU A N 1
ATOM 567 C CA . GLU A 1 68 ? -18.562 -14.758 -7.805 1 96.94 68 GLU A CA 1
ATOM 568 C C . GLU A 1 68 ? -17.391 -13.781 -7.82 1 96.94 68 GLU A C 1
ATOM 570 O O . GLU A 1 68 ? -16.766 -13.57 -8.859 1 96.94 68 GLU A O 1
ATOM 575 N N . SER A 1 69 ? -17.031 -13.188 -6.672 1 97.69 69 SER A N 1
ATOM 576 C CA . SER A 1 69 ? -15.93 -12.242 -6.582 1 97.69 69 SER A CA 1
ATOM 577 C C . SER A 1 69 ? -14.594 -12.914 -6.875 1 97.69 69 SER A C 1
ATOM 579 O O . SER A 1 69 ? -13.766 -12.375 -7.609 1 97.69 69 SER A O 1
ATOM 581 N N . LEU A 1 70 ? -14.453 -14.109 -6.309 1 97.5 70 LEU A N 1
ATOM 582 C CA . LEU A 1 70 ? -13.211 -14.844 -6.555 1 97.5 70 LEU A CA 1
ATOM 583 C C . LEU A 1 70 ? -13.078 -15.195 -8.031 1 97.5 70 LEU A C 1
ATOM 585 O O . LEU A 1 70 ? -12 -15.047 -8.609 1 97.5 70 LEU A O 1
ATOM 589 N N . LYS A 1 71 ? -14.148 -15.641 -8.617 1 96.62 71 LYS A N 1
ATOM 590 C CA . LYS A 1 71 ? -14.125 -15.953 -10.039 1 96.62 71 LYS A CA 1
ATOM 591 C C . LYS A 1 71 ? -13.711 -14.734 -10.867 1 96.62 71 LYS A C 1
ATOM 593 O O . LYS A 1 71 ? -12.891 -14.844 -11.781 1 96.62 71 LYS A O 1
ATOM 598 N N . SER A 1 72 ? -14.25 -13.586 -10.539 1 97.31 72 SER A N 1
ATOM 599 C CA . SER A 1 72 ? -13.922 -12.352 -11.234 1 97.31 72 SER A CA 1
ATOM 600 C C . SER A 1 72 ? -12.445 -12.008 -11.102 1 97.31 72 SER A C 1
ATOM 602 O O . SER A 1 72 ? -11.805 -11.586 -12.07 1 97.31 72 SER A O 1
ATOM 604 N N . ILE A 1 73 ? -11.914 -12.211 -9.969 1 98.25 73 ILE A N 1
ATOM 605 C CA . ILE A 1 73 ? -10.508 -11.953 -9.703 1 98.25 73 ILE A CA 1
ATOM 606 C C . ILE A 1 73 ? -9.641 -12.914 -10.516 1 98.25 73 ILE A C 1
ATOM 608 O O . ILE A 1 73 ? -8.695 -12.492 -11.188 1 98.25 73 ILE A O 1
ATOM 612 N N . LEU A 1 74 ? -10.008 -14.148 -10.484 1 98 74 LEU A N 1
ATOM 613 C CA . LEU A 1 74 ? -9.242 -15.156 -11.203 1 98 74 LEU A CA 1
ATOM 614 C C . LEU A 1 74 ? -9.32 -14.938 -12.711 1 98 74 LEU A C 1
ATOM 616 O O . LEU A 1 74 ? -8.352 -15.172 -13.43 1 98 74 LEU A O 1
ATOM 620 N N . ASP A 1 75 ? -10.438 -14.484 -13.188 1 97.69 75 ASP A N 1
ATOM 621 C CA . ASP A 1 75 ? -10.57 -14.133 -14.602 1 97.69 75 ASP A CA 1
ATOM 622 C C . ASP A 1 75 ? -9.602 -13.016 -14.977 1 97.69 75 ASP A C 1
ATOM 624 O O . ASP A 1 75 ? -8.984 -13.055 -16.047 1 97.69 75 ASP A O 1
ATOM 628 N N . ALA A 1 76 ? -9.469 -12.047 -14.141 1 98 76 ALA A N 1
ATOM 629 C CA . ALA A 1 76 ? -8.539 -10.953 -14.391 1 98 76 ALA A CA 1
ATOM 630 C C . ALA A 1 76 ? -7.098 -11.445 -14.438 1 98 76 ALA A C 1
ATOM 632 O O . ALA A 1 76 ? -6.297 -10.984 -15.25 1 98 76 ALA A O 1
ATOM 633 N N . ILE A 1 77 ? -6.816 -12.375 -13.602 1 97.94 77 ILE A N 1
ATOM 634 C CA . ILE A 1 77 ? -5.477 -12.953 -13.555 1 97.94 77 ILE A CA 1
ATOM 635 C C . ILE A 1 77 ? -5.23 -13.781 -14.812 1 97.94 77 ILE A C 1
ATOM 637 O O . ILE A 1 77 ? -4.133 -13.758 -15.375 1 97.94 77 ILE A O 1
ATOM 641 N N . ALA A 1 78 ? -6.234 -14.445 -15.281 1 97.38 78 ALA A N 1
ATOM 642 C CA . ALA A 1 78 ? -6.141 -15.203 -16.531 1 97.38 78 ALA A CA 1
ATOM 643 C C . ALA A 1 78 ? -5.836 -14.289 -17.703 1 97.38 78 ALA A C 1
ATOM 645 O O . ALA A 1 78 ? -5.02 -14.633 -18.562 1 97.38 78 ALA A O 1
ATOM 646 N N . GLU A 1 79 ? -6.445 -13.148 -17.672 1 97.06 79 GLU A N 1
ATOM 647 C CA . GLU A 1 79 ? -6.234 -12.18 -18.75 1 97.06 79 GLU A CA 1
ATOM 648 C C . GLU A 1 79 ? -4.789 -11.688 -18.781 1 97.06 79 GLU A C 1
ATOM 650 O O . GLU A 1 79 ? -4.289 -11.266 -19.812 1 97.06 79 GLU A O 1
ATOM 655 N N . ARG A 1 80 ? -4.133 -11.812 -17.688 1 95.44 80 ARG A N 1
ATOM 656 C CA . ARG A 1 80 ? -2.746 -11.367 -17.562 1 95.44 80 ARG A CA 1
ATOM 657 C C . ARG A 1 80 ? -1.78 -12.492 -17.938 1 95.44 80 ARG A C 1
ATOM 659 O O . ARG A 1 80 ? -0.562 -12.312 -17.875 1 95.44 80 ARG A O 1
ATOM 666 N N . GLY A 1 81 ? -2.334 -13.625 -18.203 1 95.44 81 GLY A N 1
ATOM 667 C CA . GLY A 1 81 ? -1.517 -14.758 -18.594 1 95.44 81 GLY A CA 1
ATOM 668 C C . GLY A 1 81 ? -0.885 -15.484 -17.422 1 95.44 81 GLY A C 1
ATOM 669 O O . GLY A 1 81 ? 0.063 -16.25 -17.594 1 95.44 81 GLY A O 1
ATOM 670 N N . ARG A 1 82 ? -1.432 -15.281 -16.188 1 97.25 82 ARG A N 1
ATOM 671 C CA . ARG A 1 82 ? -0.83 -15.844 -14.977 1 97.25 82 ARG A CA 1
ATOM 672 C C . ARG A 1 82 ? -1.677 -16.984 -14.422 1 97.25 82 ARG A C 1
ATOM 674 O O . ARG A 1 82 ? -1.411 -17.484 -13.328 1 97.25 82 ARG A O 1
ATOM 681 N N . LEU A 1 83 ? -2.67 -17.281 -15.172 1 97.69 83 LEU A N 1
ATOM 682 C CA . LEU A 1 83 ? -3.598 -18.328 -14.758 1 97.69 83 LEU A CA 1
ATOM 683 C C . LEU A 1 83 ? -4.211 -19.016 -15.969 1 97.69 83 LEU A C 1
ATOM 685 O O . LEU A 1 83 ? -4.422 -18.391 -17.016 1 97.69 83 LEU A O 1
ATOM 689 N N . GLU A 1 84 ? -4.484 -20.312 -15.883 1 97.31 84 GLU A N 1
ATOM 690 C CA . GLU A 1 84 ? -5.176 -21.078 -16.906 1 97.31 84 GLU A CA 1
ATOM 691 C C . GLU A 1 84 ? -6.32 -21.891 -16.312 1 97.31 84 GLU A C 1
ATOM 693 O O . GLU A 1 84 ? -6.113 -22.688 -15.398 1 97.31 84 GLU A O 1
ATOM 698 N N . TRP A 1 85 ? -7.492 -21.688 -16.891 1 96.5 85 TRP A N 1
ATOM 699 C CA . TRP A 1 85 ? -8.641 -22.484 -16.453 1 96.5 85 TRP A CA 1
ATOM 700 C C . TRP A 1 85 ? -8.539 -23.906 -16.969 1 96.5 85 TRP A C 1
ATOM 702 O O . TRP A 1 85 ? -8.164 -24.125 -18.125 1 96.5 85 TRP A O 1
ATOM 712 N N . ILE A 1 86 ? -8.836 -24.797 -15.977 1 94.31 86 ILE A N 1
ATOM 713 C CA . ILE A 1 86 ? -8.852 -26.203 -16.359 1 94.31 86 ILE A CA 1
ATOM 714 C C . ILE A 1 86 ? -10.148 -26.859 -15.875 1 94.31 86 ILE A C 1
ATOM 716 O O . ILE A 1 86 ? -10.773 -26.375 -14.93 1 94.31 86 ILE A O 1
ATOM 720 N N . ASP A 1 87 ? -10.781 -27.734 -16.656 1 86.12 87 ASP A N 1
ATOM 721 C CA . ASP A 1 87 ? -11.961 -28.516 -16.281 1 86.12 87 ASP A CA 1
ATOM 722 C C . ASP A 1 87 ? -11.578 -29.922 -15.875 1 86.12 87 ASP A C 1
ATOM 724 O O . ASP A 1 87 ? -11.016 -30.688 -16.672 1 86.12 87 ASP A O 1
ATOM 728 N N . VAL A 1 88 ? -11.797 -30.094 -14.57 1 81.75 88 VAL A N 1
ATOM 729 C CA . VAL A 1 88 ? -11.531 -31.438 -14.07 1 81.75 88 VAL A CA 1
ATOM 730 C C . VAL A 1 88 ? -12.844 -32.094 -13.672 1 81.75 88 VAL A C 1
ATOM 732 O O . VAL A 1 88 ? -13.422 -31.781 -12.633 1 81.75 88 VAL A O 1
ATOM 735 N N . ASP A 1 89 ? -13.266 -33.062 -14.453 1 84.31 89 ASP A N 1
ATOM 736 C CA . ASP A 1 89 ? -14.492 -33.812 -14.195 1 84.31 89 ASP A CA 1
ATOM 737 C C . ASP A 1 89 ? -15.672 -32.844 -13.969 1 84.31 89 ASP A C 1
ATOM 739 O O . ASP A 1 89 ? -16.422 -33 -13 1 84.31 89 ASP A O 1
ATOM 743 N N . GLY A 1 90 ? -15.758 -31.766 -14.609 1 80.81 90 GLY A N 1
ATOM 744 C CA . GLY A 1 90 ? -16.891 -30.844 -14.523 1 80.81 90 GLY A CA 1
ATOM 745 C C . GLY A 1 90 ? -16.688 -29.75 -13.5 1 80.81 90 GLY A C 1
ATOM 746 O O . GLY A 1 90 ? -17.516 -28.844 -13.375 1 80.81 90 GLY A O 1
ATOM 747 N N . VAL A 1 91 ? -15.586 -29.938 -12.703 1 82.88 91 VAL A N 1
ATOM 748 C CA . VAL A 1 91 ? -15.305 -28.938 -11.672 1 82.88 91 VAL A CA 1
ATOM 749 C C . VAL A 1 91 ? -14.336 -27.891 -12.227 1 82.88 91 VAL A C 1
ATOM 751 O O . VAL A 1 91 ? -13.32 -28.219 -12.836 1 82.88 91 VAL A O 1
ATOM 754 N N . LYS A 1 92 ? -14.805 -26.641 -12.023 1 83.69 92 LYS A N 1
ATOM 755 C CA . LYS A 1 92 ? -13.969 -25.547 -12.492 1 83.69 92 LYS A CA 1
ATOM 756 C C . LYS A 1 92 ? -12.781 -25.312 -11.562 1 83.69 92 LYS A C 1
ATOM 758 O O . LYS A 1 92 ? -12.961 -25.094 -10.359 1 83.69 92 LYS A O 1
ATOM 763 N N . GLN A 1 93 ? -11.586 -25.594 -12.117 1 94.44 93 GLN A N 1
ATOM 764 C CA . GLN A 1 93 ? -10.32 -25.344 -11.43 1 94.44 93 GLN A CA 1
ATOM 765 C C . GLN A 1 93 ? -9.375 -24.516 -12.305 1 94.44 93 GLN A C 1
ATOM 767 O O . GLN A 1 93 ? -9.711 -24.172 -13.438 1 94.44 93 GLN A O 1
ATOM 772 N N . CYS A 1 94 ? -8.305 -24 -11.664 1 97.5 94 CYS A N 1
ATOM 773 C CA . CYS A 1 94 ? -7.348 -23.25 -12.469 1 97.5 94 CYS A CA 1
ATOM 774 C C . CYS A 1 94 ? -5.918 -23.516 -12.016 1 97.5 94 CYS A C 1
ATOM 776 O O . CYS A 1 94 ? -5.684 -23.844 -10.852 1 97.5 94 CYS A O 1
ATOM 778 N N . LEU A 1 95 ? -4.957 -23.562 -13.016 1 97.62 95 LEU A N 1
ATOM 779 C CA . LEU A 1 95 ? -3.523 -23.547 -12.742 1 97.62 95 LEU A CA 1
ATOM 780 C C . LEU A 1 95 ? -3.021 -22.125 -12.516 1 97.62 95 LEU A C 1
ATOM 782 O O . LEU A 1 95 ? -3.42 -21.203 -13.227 1 97.62 95 LEU A O 1
ATOM 786 N N . ILE A 1 96 ? -2.238 -21.922 -11.523 1 98.12 96 ILE A N 1
ATOM 787 C CA . ILE A 1 96 ? -1.704 -20.609 -11.18 1 98.12 96 ILE A CA 1
ATOM 788 C C . ILE A 1 96 ? -0.228 -20.531 -11.555 1 98.12 96 ILE A C 1
ATOM 790 O O 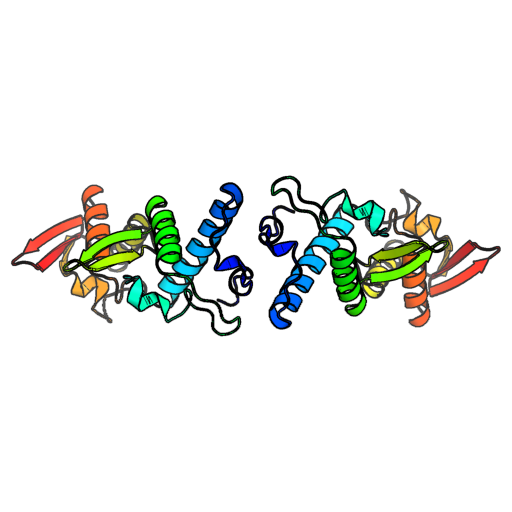. ILE A 1 96 ? 0.564 -21.391 -11.172 1 98.12 96 ILE A O 1
ATOM 794 N N . TYR A 1 97 ? 0.08 -19.453 -12.297 1 97.62 97 TYR A N 1
ATOM 795 C CA . TYR A 1 97 ? 1.452 -19.234 -12.734 1 97.62 97 TYR A CA 1
ATOM 796 C C . TYR A 1 97 ? 2.113 -18.125 -11.93 1 97.62 97 TYR A C 1
ATOM 798 O O . TYR A 1 97 ? 2.285 -17.016 -12.43 1 97.62 97 TYR A O 1
ATOM 806 N N . TRP A 1 98 ? 2.535 -18.516 -10.727 1 96.62 98 TRP A N 1
ATOM 807 C CA . TRP A 1 98 ? 3.244 -17.484 -9.961 1 96.62 98 TRP A CA 1
ATOM 808 C C . TRP A 1 98 ? 4.605 -17.203 -10.578 1 96.62 98 TRP A C 1
ATOM 810 O O . TRP A 1 98 ? 5.188 -16.141 -10.344 1 96.62 98 TRP A O 1
ATOM 820 N N . TYR A 1 99 ? 5.152 -18.031 -11.375 1 96.5 99 TYR A N 1
ATOM 821 C CA . TYR A 1 99 ? 6.102 -17.75 -12.445 1 96.5 99 TYR A CA 1
ATOM 822 C C . TYR A 1 99 ? 5.484 -18.016 -13.812 1 96.5 99 TYR A C 1
ATOM 824 O O . TYR A 1 99 ? 4.75 -18.984 -13.984 1 96.5 99 TYR A O 1
ATOM 832 N N . LYS A 1 100 ? 5.723 -17.094 -14.695 1 96.25 100 LYS A N 1
ATOM 833 C CA . LYS A 1 100 ? 5.281 -17.359 -16.062 1 96.25 100 LYS A CA 1
ATOM 834 C C . LYS A 1 100 ? 5.969 -18.594 -16.641 1 96.25 100 LYS A C 1
ATOM 836 O O . LYS A 1 100 ? 7.051 -18.984 -16.188 1 96.25 100 LYS A O 1
ATOM 841 N N . ILE A 1 101 ? 5.344 -19.125 -17.719 1 97.31 101 ILE A N 1
ATOM 842 C CA . ILE A 1 101 ? 5.871 -20.328 -18.344 1 97.31 101 ILE A CA 1
ATOM 843 C C . ILE A 1 101 ? 7.293 -20.078 -18.844 1 97.31 101 ILE A C 1
ATOM 845 O O . ILE A 1 101 ? 8.18 -20.922 -18.656 1 97.31 101 ILE A O 1
ATOM 849 N N . GLU A 1 102 ? 7.523 -18.906 -19.375 1 97.69 102 GLU A N 1
ATOM 850 C CA . GLU A 1 102 ? 8.852 -18.562 -19.859 1 97.69 102 GLU A CA 1
ATOM 851 C C . GLU A 1 102 ? 9.867 -18.484 -18.719 1 97.69 102 GLU A C 1
ATOM 853 O O . GLU A 1 102 ? 11.023 -18.859 -18.891 1 97.69 102 GLU A O 1
ATOM 858 N N . GLU A 1 103 ? 9.43 -18.047 -17.609 1 97.5 103 GLU A N 1
ATOM 859 C CA . GLU A 1 103 ? 10.305 -17.969 -16.438 1 97.5 103 GLU A CA 1
ATOM 860 C C . GLU A 1 103 ? 10.664 -19.359 -15.938 1 97.5 103 GLU A C 1
ATOM 862 O O . GLU A 1 103 ? 11.82 -19.625 -15.594 1 97.5 103 GLU A O 1
ATOM 867 N N . TRP A 1 104 ? 9.672 -20.203 -15.953 1 97.88 104 TRP A N 1
ATOM 868 C CA . TRP A 1 104 ? 9.945 -21.594 -15.602 1 97.88 104 TRP A CA 1
ATOM 869 C C . TRP A 1 104 ? 10.914 -22.219 -16.594 1 97.88 104 TRP A C 1
ATOM 871 O O . TRP A 1 104 ? 11.828 -22.953 -16.188 1 97.88 104 TRP A O 1
ATOM 881 N N . ALA A 1 105 ? 10.695 -21.922 -17.844 1 98.5 105 ALA A N 1
ATOM 882 C CA . ALA A 1 105 ? 11.594 -22.438 -18.875 1 98.5 105 ALA A CA 1
ATOM 883 C C . ALA A 1 105 ? 13.031 -21.969 -18.625 1 98.5 105 ALA A C 1
ATOM 885 O O . ALA A 1 105 ? 13.969 -22.766 -18.75 1 98.5 105 ALA A O 1
ATOM 886 N N . ASN A 1 106 ? 13.18 -20.766 -18.25 1 98.38 106 ASN A N 1
ATOM 887 C CA . ASN A 1 106 ? 14.492 -20.219 -17.938 1 98.38 106 ASN A CA 1
ATOM 888 C C . ASN A 1 106 ? 15.125 -20.906 -16.734 1 98.38 106 ASN A C 1
ATOM 890 O O . ASN A 1 106 ? 16.328 -21.188 -16.734 1 98.38 106 ASN A O 1
ATOM 894 N N . ILE A 1 107 ? 14.336 -21.141 -15.797 1 98.06 107 ILE A N 1
ATOM 895 C CA . ILE A 1 107 ? 14.82 -21.828 -14.602 1 98.06 107 ILE A CA 1
ATOM 896 C C . ILE A 1 107 ? 15.305 -23.219 -14.969 1 98.06 107 ILE A C 1
ATOM 898 O O . ILE A 1 107 ? 16.375 -23.656 -14.523 1 98.06 107 ILE A O 1
ATOM 902 N N . ILE A 1 108 ? 14.555 -23.875 -15.766 1 98.38 108 ILE A N 1
ATOM 903 C CA . ILE A 1 108 ? 14.922 -25.219 -16.219 1 98.38 108 ILE A CA 1
ATOM 904 C C . ILE A 1 108 ? 16.219 -25.156 -17.016 1 98.38 108 ILE A C 1
ATOM 906 O O . ILE A 1 108 ? 17.125 -25.953 -16.812 1 98.38 108 ILE A O 1
ATOM 910 N N . SER A 1 109 ? 16.281 -24.188 -17.906 1 98.12 109 SER A N 1
ATOM 911 C CA . SER A 1 109 ? 17.484 -24.016 -18.734 1 98.12 109 SER A CA 1
ATOM 912 C C . SER A 1 109 ? 18.719 -23.828 -17.875 1 98.12 109 SER A C 1
ATOM 914 O O . SER A 1 109 ? 19.766 -24.422 -18.141 1 98.12 109 SER A O 1
ATOM 916 N N . LYS A 1 110 ? 18.609 -23.016 -16.875 1 97.94 110 LYS A N 1
ATOM 917 C CA . LYS A 1 110 ? 19.719 -22.781 -15.961 1 97.94 110 LYS A CA 1
ATOM 918 C C . LYS A 1 110 ? 20.094 -24.062 -15.211 1 97.94 110 LYS A C 1
ATOM 920 O O . LYS A 1 110 ? 21.281 -24.359 -15.039 1 97.94 110 LYS A O 1
ATOM 925 N N . TRP A 1 111 ? 19.094 -24.734 -14.789 1 98.06 111 TRP A N 1
ATOM 926 C CA . TRP A 1 111 ? 19.281 -26.016 -14.094 1 98.06 111 TRP A CA 1
ATOM 927 C C . TRP A 1 111 ? 20.016 -27.016 -14.992 1 98.06 111 TRP A C 1
ATOM 929 O O . TRP A 1 111 ? 20.938 -27.688 -14.539 1 98.06 111 TRP A O 1
ATOM 939 N N . VAL A 1 112 ? 19.625 -27.109 -16.25 1 97.81 112 VAL A N 1
ATOM 940 C CA . VAL A 1 112 ? 20.234 -28 -17.25 1 97.81 112 VAL A CA 1
ATOM 941 C C . VAL A 1 112 ? 21.719 -27.641 -17.422 1 97.81 112 VAL A C 1
ATOM 943 O O . VAL A 1 112 ? 22.562 -28.531 -17.453 1 97.81 112 VAL A O 1
ATOM 946 N N . GLU A 1 113 ? 21.953 -26.359 -17.516 1 97.31 113 GLU A N 1
ATOM 947 C CA . GLU A 1 113 ? 23.328 -25.891 -17.688 1 97.31 113 GLU A CA 1
ATOM 948 C C . GLU A 1 113 ? 24.172 -26.188 -16.453 1 97.31 113 GLU A C 1
ATOM 950 O O . GLU A 1 113 ? 25.297 -26.703 -16.578 1 97.31 113 GLU A O 1
ATOM 955 N N . GLU A 1 114 ? 23.672 -25.969 -15.352 1 96.5 114 GLU A N 1
ATOM 956 C CA . GLU A 1 114 ? 24.406 -26.156 -14.094 1 96.5 114 GLU A CA 1
ATOM 957 C C . GLU A 1 114 ? 24.734 -27.625 -13.867 1 96.5 114 GLU A C 1
ATOM 959 O O . GLU A 1 114 ? 25.766 -27.938 -13.273 1 96.5 114 GLU A O 1
ATOM 964 N N . ARG A 1 115 ? 23.922 -28.453 -14.406 1 95.81 115 ARG A N 1
ATOM 965 C CA . ARG A 1 115 ? 24.078 -29.875 -14.164 1 95.81 115 ARG A CA 1
ATOM 966 C C . ARG A 1 115 ? 24.656 -30.578 -15.391 1 95.81 115 ARG A C 1
ATOM 968 O O . ARG A 1 115 ? 24.812 -31.797 -15.398 1 95.81 115 ARG A O 1
ATOM 975 N N . ALA A 1 116 ? 24.922 -29.859 -16.469 1 96.5 116 ALA A N 1
ATOM 976 C CA . ALA A 1 116 ? 25.484 -30.375 -17.719 1 96.5 116 ALA A CA 1
ATOM 977 C C . ALA A 1 116 ? 24.625 -31.5 -18.281 1 96.5 116 ALA A C 1
ATOM 979 O O . ALA A 1 116 ? 25.141 -32.562 -18.609 1 96.5 116 ALA A O 1
ATOM 980 N N . LEU A 1 117 ? 23.375 -31.266 -18.438 1 96.75 117 LEU A N 1
ATOM 981 C CA . LEU A 1 117 ? 22.438 -32.312 -18.828 1 96.75 117 LEU A CA 1
ATOM 982 C C . LEU A 1 117 ? 22.109 -32.219 -20.312 1 96.75 117 LEU A C 1
ATOM 984 O O . LEU A 1 117 ? 21.188 -32.875 -20.797 1 96.75 117 LEU A O 1
ATOM 988 N N . ASN A 1 118 ? 22.812 -31.375 -20.984 1 96.56 118 ASN A N 1
ATOM 989 C CA . ASN A 1 118 ? 22.609 -31.328 -22.438 1 96.56 118 ASN A CA 1
ATOM 990 C C . ASN A 1 118 ? 22.812 -32.688 -23.062 1 96.56 118 ASN A C 1
ATOM 992 O O . ASN A 1 118 ? 23.781 -33.406 -22.75 1 96.56 118 ASN A O 1
ATOM 996 N N . GLY A 1 119 ? 21.891 -33.062 -23.906 1 96.31 119 GLY A N 1
ATOM 997 C CA . GLY A 1 119 ? 22 -34.312 -24.594 1 96.31 119 GLY A CA 1
ATOM 998 C C . GLY A 1 119 ? 21.453 -35.5 -23.766 1 96.31 119 GLY A C 1
ATOM 999 O O . GLY A 1 119 ? 21.406 -36.625 -24.25 1 96.31 119 GLY A O 1
ATOM 1000 N N . THR A 1 120 ? 21.047 -35.25 -22.656 1 95.06 120 THR A N 1
ATOM 1001 C CA . THR A 1 120 ? 20.594 -36.281 -21.75 1 95.06 120 THR A CA 1
ATOM 1002 C C . THR A 1 120 ? 19.062 -36.344 -21.719 1 95.06 120 THR A C 1
ATOM 1004 O O . THR A 1 120 ? 18.391 -35.344 -21.844 1 95.06 120 THR A O 1
ATOM 1007 N N . MET A 1 121 ? 18.578 -37.562 -21.625 1 96 121 MET A N 1
ATOM 1008 C CA . MET A 1 121 ? 17.156 -37.812 -21.453 1 96 121 MET A CA 1
ATOM 1009 C C . MET A 1 121 ? 16.781 -37.812 -19.969 1 96 121 MET A C 1
ATOM 1011 O O . MET A 1 121 ? 17.469 -38.406 -19.156 1 96 121 MET A O 1
ATOM 1015 N N . CYS A 1 122 ? 15.75 -37.094 -19.672 1 96.5 122 CYS A N 1
ATOM 1016 C CA . CYS A 1 122 ? 15.266 -37.031 -18.297 1 96.5 122 CYS A CA 1
ATOM 1017 C C . CYS A 1 122 ? 13.766 -37.281 -18.234 1 96.5 122 CYS A C 1
ATOM 1019 O O . CYS A 1 122 ? 13.031 -36.938 -19.172 1 96.5 122 CYS A O 1
ATOM 1021 N N . THR A 1 123 ? 13.281 -37.938 -17.172 1 96.31 123 THR A N 1
ATOM 1022 C CA . THR A 1 123 ? 11.852 -37.969 -16.875 1 96.31 123 THR A CA 1
ATOM 1023 C C . THR A 1 123 ? 11.422 -36.719 -16.125 1 96.31 123 THR A C 1
ATOM 1025 O O . THR A 1 123 ? 12.258 -35.969 -15.617 1 96.31 123 THR A O 1
ATOM 1028 N N . LEU A 1 124 ? 10.141 -36.5 -16.094 1 97.56 124 LEU A N 1
ATOM 1029 C CA . LEU A 1 124 ? 9.633 -35.375 -15.32 1 97.56 124 LEU A CA 1
ATOM 1030 C C . LEU A 1 124 ? 10 -35.5 -13.852 1 97.56 124 LEU A C 1
ATOM 1032 O O . LEU A 1 124 ? 10.375 -34.531 -13.203 1 97.56 124 LEU A O 1
ATOM 1036 N N . TYR A 1 125 ? 9.984 -36.75 -13.328 1 96.81 125 TYR A N 1
ATOM 1037 C CA . TYR A 1 125 ? 10.289 -37.031 -11.93 1 96.81 125 TYR A CA 1
ATOM 1038 C C . TYR A 1 125 ? 11.719 -36.594 -11.594 1 96.81 125 TYR A C 1
ATOM 1040 O O . TYR A 1 125 ? 11.969 -36.062 -10.516 1 96.81 125 TYR A O 1
ATOM 1048 N N . GLU A 1 126 ? 12.617 -36.781 -12.461 1 96.38 126 GLU A N 1
ATOM 1049 C CA . GLU A 1 126 ? 14.008 -36.406 -12.227 1 96.38 126 GLU A CA 1
ATOM 1050 C C . GLU A 1 126 ? 14.172 -34.906 -12.141 1 96.38 126 GLU A C 1
ATOM 1052 O O . GLU A 1 126 ? 15.102 -34.406 -11.508 1 96.38 126 GLU A O 1
ATOM 1057 N N . ILE A 1 127 ? 13.25 -34.25 -12.781 1 97.75 127 ILE A N 1
ATOM 1058 C CA . ILE A 1 127 ? 13.305 -32.812 -12.797 1 97.75 127 ILE A CA 1
ATOM 1059 C C . ILE A 1 127 ? 12.617 -32.25 -11.555 1 97.75 127 ILE A C 1
ATOM 1061 O O . ILE A 1 127 ? 13.18 -31.406 -10.844 1 97.75 127 ILE A O 1
ATOM 1065 N N . ASN A 1 128 ? 11.406 -32.625 -11.234 1 98 128 ASN A N 1
ATOM 1066 C CA . ASN A 1 128 ? 10.625 -31.938 -10.219 1 98 128 ASN A CA 1
ATOM 1067 C C . ASN A 1 128 ? 10.375 -32.812 -9 1 98 128 ASN A C 1
ATOM 1069 O O . ASN A 1 128 ? 9.758 -32.375 -8.031 1 98 128 ASN A O 1
ATOM 1073 N N . GLY A 1 129 ? 10.82 -34.094 -8.953 1 96.38 129 GLY A N 1
ATOM 1074 C CA . GLY A 1 129 ? 10.445 -35 -7.879 1 96.38 129 GLY A CA 1
ATOM 1075 C C . GLY A 1 129 ? 11.641 -35.531 -7.113 1 96.38 129 GLY A C 1
ATOM 1076 O O . GLY A 1 129 ? 11.484 -36.062 -6.004 1 96.38 129 GLY A O 1
ATOM 1077 N N . ASP A 1 130 ? 12.781 -35.5 -7.75 1 94 130 ASP A N 1
ATOM 1078 C CA . ASP A 1 130 ? 13.992 -36.062 -7.16 1 94 130 ASP A CA 1
ATOM 1079 C C . ASP A 1 130 ? 14.695 -35.031 -6.277 1 94 130 ASP A C 1
ATOM 1081 O O . ASP A 1 130 ? 15.32 -34.094 -6.785 1 94 130 ASP A O 1
ATOM 1085 N N . ASP A 1 131 ? 14.773 -35.219 -4.961 1 92.81 131 ASP A N 1
ATOM 1086 C CA . ASP A 1 131 ? 15.328 -34.25 -3.994 1 92.81 131 ASP A CA 1
ATOM 1087 C C . ASP A 1 131 ? 16.828 -34.062 -4.215 1 92.81 131 ASP A C 1
ATOM 1089 O O . ASP A 1 131 ? 17.359 -33 -3.898 1 92.81 131 ASP A O 1
ATOM 1093 N N . ASP A 1 132 ? 17.5 -35.094 -4.867 1 91.56 132 ASP A N 1
ATOM 1094 C CA . ASP A 1 132 ? 18.953 -35.031 -5.07 1 91.56 132 ASP A CA 1
ATOM 1095 C C . ASP A 1 132 ? 19.281 -34.312 -6.375 1 91.56 132 ASP A C 1
ATOM 1097 O O . ASP A 1 132 ? 20.359 -33.719 -6.496 1 91.56 132 ASP A O 1
ATOM 1101 N N . ARG A 1 133 ? 18.375 -34.312 -7.309 1 90.81 133 ARG A N 1
ATOM 1102 C CA . ARG A 1 133 ? 18.688 -33.781 -8.641 1 90.81 133 ARG A CA 1
ATOM 1103 C C . ARG A 1 133 ? 17.953 -32.5 -8.914 1 90.81 133 ARG A C 1
ATOM 1105 O O . ARG A 1 133 ? 18.484 -31.578 -9.555 1 90.81 133 ARG A O 1
ATOM 1112 N N . SER A 1 134 ? 16.812 -32.344 -8.336 1 93.12 134 SER A N 1
ATOM 1113 C CA . SER A 1 134 ? 15.977 -31.188 -8.602 1 93.12 134 SER A CA 1
ATOM 1114 C C . SER A 1 134 ? 16.531 -29.938 -7.926 1 93.12 134 SER A C 1
ATOM 1116 O O . SER A 1 134 ? 17.125 -30.016 -6.848 1 93.12 134 SER A O 1
ATOM 1118 N N . SER A 1 135 ? 16.422 -28.797 -8.562 1 94.88 135 SER A N 1
ATOM 1119 C CA . SER A 1 135 ? 16.672 -27.547 -7.852 1 94.88 135 SER A CA 1
ATOM 1120 C C . SER A 1 135 ? 15.57 -27.25 -6.84 1 94.88 135 SER A C 1
ATOM 1122 O O . SER A 1 135 ? 14.461 -27.781 -6.945 1 94.88 135 SER A O 1
ATOM 1124 N N . PRO A 1 136 ? 15.898 -26.406 -5.887 1 94.31 136 PRO A N 1
ATOM 1125 C CA . PRO A 1 136 ? 14.875 -26.031 -4.91 1 94.31 136 PRO A CA 1
ATOM 1126 C C . PRO A 1 136 ? 13.625 -25.453 -5.562 1 94.31 136 PRO A C 1
ATOM 1128 O O . PRO A 1 136 ? 12.508 -25.688 -5.09 1 94.31 136 PRO A O 1
ATOM 1131 N N . GLU A 1 137 ? 13.766 -24.75 -6.695 1 94.75 137 GLU A N 1
ATOM 1132 C CA . GLU A 1 137 ? 12.648 -24.109 -7.387 1 94.75 137 GLU A CA 1
ATOM 1133 C C . GLU A 1 137 ? 11.797 -25.156 -8.117 1 94.75 137 GLU A C 1
ATOM 1135 O O . GLU A 1 137 ? 10.578 -25.016 -8.203 1 94.75 137 GLU A O 1
ATOM 1140 N N . LEU A 1 138 ? 12.414 -26.156 -8.555 1 97.62 138 LEU A N 1
ATOM 1141 C CA . LEU A 1 138 ? 11.75 -27.125 -9.422 1 97.62 138 LEU A CA 1
ATOM 1142 C C . LEU A 1 138 ? 11.117 -28.25 -8.609 1 97.62 138 LEU A C 1
ATOM 1144 O O . LEU A 1 138 ? 10.188 -28.906 -9.07 1 97.62 138 LEU A O 1
ATOM 1148 N N . LEU A 1 139 ? 11.719 -28.453 -7.395 1 97.31 139 LEU A N 1
ATOM 1149 C CA . LEU A 1 139 ? 11.219 -29.547 -6.566 1 97.31 139 LEU A CA 1
ATOM 1150 C C . LEU A 1 139 ? 9.742 -29.344 -6.242 1 97.31 139 LEU A C 1
ATOM 1152 O O . LEU A 1 139 ? 9.359 -28.297 -5.707 1 97.31 139 LEU A O 1
ATOM 1156 N N . GLY A 1 140 ? 8.859 -30.297 -6.625 1 97.12 140 GLY A N 1
ATOM 1157 C CA . GLY A 1 140 ? 7.434 -30.234 -6.336 1 97.12 140 GLY A CA 1
ATOM 1158 C C . GLY A 1 140 ? 6.637 -29.531 -7.418 1 97.12 140 GLY A C 1
ATOM 1159 O O . GLY A 1 140 ? 5.41 -29.422 -7.328 1 97.12 140 GLY A O 1
ATOM 1160 N N . LEU A 1 141 ? 7.309 -29.047 -8.422 1 97.94 141 LEU A N 1
ATOM 1161 C CA . LEU A 1 141 ? 6.633 -28.344 -9.516 1 97.94 141 LEU A CA 1
ATOM 1162 C C . LEU A 1 141 ? 5.59 -29.25 -10.164 1 97.94 141 LEU A C 1
ATOM 1164 O O . LEU A 1 141 ? 5.844 -30.438 -10.406 1 97.94 141 LEU A O 1
ATOM 1168 N N . ASP A 1 142 ? 4.426 -28.688 -10.367 1 97.56 142 ASP A N 1
ATOM 1169 C CA . ASP A 1 142 ? 3.312 -29.391 -11 1 97.56 142 ASP A CA 1
ATOM 1170 C C . ASP A 1 142 ? 3.699 -29.906 -12.391 1 97.56 142 ASP A C 1
ATOM 1172 O O . ASP A 1 142 ? 4.273 -29.156 -13.188 1 97.56 142 ASP A O 1
ATOM 1176 N N . ASP A 1 143 ? 3.332 -31.109 -12.719 1 97 143 ASP A N 1
ATOM 1177 C CA . ASP A 1 143 ? 3.711 -31.734 -13.977 1 97 143 ASP A CA 1
ATOM 1178 C C . ASP A 1 143 ? 3.17 -30.953 -15.164 1 97 143 ASP A C 1
ATOM 1180 O O . ASP A 1 143 ? 3.824 -30.859 -16.203 1 97 143 ASP A O 1
ATOM 1184 N N . ARG A 1 144 ? 1.978 -30.516 -15.039 1 96.56 144 ARG A N 1
ATOM 1185 C CA . ARG A 1 144 ? 1.331 -29.812 -16.141 1 96.56 144 ARG A CA 1
ATOM 1186 C C . ARG A 1 144 ? 2.064 -28.516 -16.469 1 96.56 144 ARG A C 1
ATOM 1188 O O . ARG A 1 144 ? 2.242 -28.172 -17.641 1 96.56 144 ARG A O 1
ATOM 1195 N N . ILE A 1 145 ? 2.518 -27.875 -15.422 1 98 145 ILE A N 1
ATOM 1196 C CA . ILE A 1 145 ? 3.271 -26.641 -15.594 1 98 145 ILE A CA 1
ATOM 1197 C C . ILE A 1 145 ? 4.668 -26.953 -16.125 1 98 145 ILE A C 1
ATOM 1199 O O . ILE A 1 145 ? 5.156 -26.297 -17.047 1 98 145 ILE A O 1
ATOM 1203 N N . LEU A 1 146 ? 5.254 -27.969 -15.57 1 98.38 146 LEU A N 1
ATOM 1204 C CA . LEU A 1 146 ? 6.566 -28.422 -16.031 1 98.38 146 LEU A CA 1
ATOM 1205 C C . LEU A 1 146 ? 6.535 -28.766 -17.516 1 98.38 146 LEU A C 1
ATOM 1207 O O . LEU A 1 146 ? 7.395 -28.312 -18.281 1 98.38 146 LEU A O 1
ATOM 1211 N N . LEU A 1 147 ? 5.559 -29.5 -17.891 1 98.12 147 LEU A N 1
ATOM 1212 C CA . LEU A 1 147 ? 5.438 -29.922 -19.281 1 98.12 147 LEU A CA 1
ATOM 1213 C C . LEU A 1 147 ? 5.285 -28.719 -20.203 1 98.12 147 LEU A C 1
ATOM 1215 O O . LEU A 1 147 ? 5.879 -28.672 -21.281 1 98.12 147 LEU A O 1
ATOM 1219 N N . LYS A 1 148 ? 4.562 -27.75 -19.75 1 97.94 148 LYS A N 1
ATOM 1220 C CA . LYS A 1 148 ? 4.391 -26.547 -20.562 1 97.94 148 LYS A CA 1
ATOM 1221 C C . LYS A 1 148 ? 5.707 -25.797 -20.703 1 97.94 148 LYS A C 1
ATOM 1223 O O . LYS A 1 148 ? 6.012 -25.266 -21.781 1 97.94 148 LYS A O 1
ATOM 1228 N N . ALA A 1 149 ? 6.414 -25.688 -19.656 1 98.44 149 ALA A N 1
ATOM 1229 C CA . ALA A 1 149 ? 7.73 -25.047 -19.688 1 98.44 149 ALA A CA 1
ATOM 1230 C C . ALA A 1 149 ? 8.672 -25.797 -20.625 1 98.44 149 ALA A C 1
ATOM 1232 O O . ALA A 1 149 ? 9.406 -25.188 -21.406 1 98.44 149 ALA A O 1
ATOM 1233 N N . LEU A 1 150 ? 8.609 -27.094 -20.609 1 98.69 150 LEU A N 1
ATOM 1234 C CA . LEU A 1 150 ? 9.453 -27.922 -21.469 1 98.69 150 LEU A CA 1
ATOM 1235 C C . LEU A 1 150 ? 9.047 -27.766 -22.938 1 98.69 150 LEU A C 1
ATOM 1237 O O . LEU A 1 150 ? 9.906 -27.734 -23.812 1 98.69 150 LEU A O 1
ATOM 1241 N N . LYS A 1 151 ? 7.781 -27.703 -23.172 1 98.5 151 LYS A N 1
ATOM 1242 C CA . LYS A 1 151 ? 7.309 -27.469 -24.531 1 98.5 151 LYS A CA 1
ATOM 1243 C C . LYS A 1 151 ? 7.75 -26.109 -25.047 1 98.5 151 LYS A C 1
ATOM 1245 O O . LYS A 1 151 ? 8.031 -25.953 -26.234 1 98.5 151 LYS A O 1
ATOM 1250 N N . HIS A 1 152 ? 7.762 -25.156 -24.156 1 98.44 152 HIS A N 1
ATOM 1251 C CA . HIS A 1 152 ? 8.312 -23.844 -24.516 1 98.44 152 HIS A CA 1
ATOM 1252 C C . HIS A 1 152 ? 9.773 -23.969 -24.938 1 98.44 152 HIS A C 1
ATOM 1254 O O . HIS A 1 152 ? 10.172 -23.406 -25.969 1 98.44 152 HIS A O 1
ATOM 1260 N N . LEU A 1 153 ? 10.555 -24.703 -24.188 1 98.62 153 LEU A N 1
ATOM 1261 C CA . LEU A 1 153 ? 11.961 -24.938 -24.516 1 98.62 153 LEU A CA 1
ATOM 1262 C C . LEU A 1 153 ? 12.086 -25.672 -25.844 1 98.62 153 LEU A C 1
ATOM 1264 O O . LEU A 1 153 ? 13.016 -25.406 -26.609 1 98.62 153 LEU A O 1
ATOM 1268 N N . GLU A 1 154 ? 11.141 -26.547 -26.094 1 98.69 154 GLU A N 1
ATOM 1269 C CA . GLU A 1 154 ? 11.133 -27.281 -27.359 1 98.69 154 GLU A CA 1
ATOM 1270 C C . GLU A 1 154 ? 10.914 -26.344 -28.547 1 98.69 154 GLU A C 1
ATOM 1272 O O . GLU A 1 154 ? 11.586 -26.453 -29.562 1 98.69 154 GLU A O 1
ATOM 1277 N N . ARG A 1 155 ? 10.008 -25.453 -28.328 1 98.31 155 ARG A N 1
ATOM 1278 C CA . ARG A 1 155 ? 9.742 -24.469 -29.375 1 98.31 155 ARG A CA 1
ATOM 1279 C C . ARG A 1 155 ? 10.961 -23.594 -29.625 1 98.31 155 ARG A C 1
ATOM 1281 O O . ARG A 1 155 ? 11.172 -23.125 -30.75 1 98.31 155 ARG A O 1
ATOM 1288 N N . GLU A 1 156 ? 11.805 -23.484 -28.688 1 98.06 156 GLU A N 1
ATOM 1289 C CA . GLU A 1 156 ? 13.023 -22.688 -28.812 1 98.06 156 GLU A CA 1
ATOM 1290 C C . GLU A 1 156 ? 14.188 -23.547 -29.312 1 98.06 156 GLU A C 1
ATOM 1292 O O . GLU A 1 156 ? 15.32 -23.062 -29.422 1 98.06 156 GLU A O 1
ATOM 1297 N N . GLY A 1 157 ? 13.906 -24.797 -29.484 1 98.06 157 GLY A N 1
ATOM 1298 C CA . GLY A 1 157 ? 14.93 -25.703 -29.984 1 98.06 157 GLY A CA 1
ATOM 1299 C C . GLY A 1 157 ? 15.875 -26.203 -28.906 1 98.06 157 GLY A C 1
ATOM 1300 O O . GLY A 1 157 ? 16.969 -26.688 -29.219 1 98.06 157 GLY A O 1
ATOM 1301 N N . LYS A 1 158 ? 15.453 -26.125 -27.641 1 98.38 158 LYS A N 1
ATOM 1302 C CA . LYS A 1 158 ? 16.359 -26.422 -26.547 1 98.38 158 LYS A CA 1
ATOM 1303 C C . LYS A 1 158 ? 16.016 -27.75 -25.891 1 98.38 158 LYS A C 1
ATOM 1305 O O . LYS A 1 158 ? 16.734 -28.234 -25.016 1 98.38 158 LYS A O 1
ATOM 1310 N N . ALA A 1 159 ? 14.938 -28.297 -26.344 1 98.5 159 ALA A N 1
ATOM 1311 C CA . ALA A 1 159 ? 14.516 -29.578 -25.781 1 98.5 159 ALA A CA 1
ATOM 1312 C C . ALA A 1 159 ? 13.641 -30.359 -26.766 1 98.5 159 ALA A C 1
ATOM 1314 O O . ALA A 1 159 ? 13.133 -29.781 -27.734 1 98.5 159 ALA A O 1
ATOM 1315 N N . ALA A 1 160 ? 13.562 -31.625 -26.578 1 98.5 160 ALA A N 1
ATOM 1316 C CA . ALA A 1 160 ? 12.641 -32.5 -27.281 1 98.5 160 ALA A CA 1
ATOM 1317 C C . ALA A 1 160 ? 11.812 -33.344 -26.312 1 98.5 160 ALA A C 1
ATOM 1319 O O . ALA A 1 160 ? 12.344 -34.219 -25.641 1 98.5 160 ALA A O 1
ATOM 1320 N N . VAL A 1 161 ? 10.578 -33.062 -26.281 1 98.38 161 VAL A N 1
ATOM 1321 C CA . VAL A 1 161 ? 9.688 -33.781 -25.359 1 98.38 161 VAL A CA 1
ATOM 1322 C C . VAL A 1 161 ? 9.156 -35.031 -26.016 1 98.38 161 VAL A C 1
ATOM 1324 O O . VAL A 1 161 ? 8.719 -35 -27.172 1 98.38 161 VAL A O 1
ATOM 1327 N N . VAL A 1 162 ? 9.258 -36.094 -25.312 1 96.88 162 VAL A N 1
ATOM 1328 C CA . VAL A 1 162 ? 8.812 -37.375 -25.844 1 96.88 162 VAL A CA 1
ATOM 1329 C C . VAL A 1 162 ? 7.742 -37.969 -24.922 1 96.88 162 VAL A C 1
ATOM 1331 O O . VAL A 1 162 ? 7.828 -37.844 -23.703 1 96.88 162 VAL A O 1
ATOM 1334 N N . GLU A 1 163 ? 6.738 -38.469 -25.484 1 94.44 163 GLU A N 1
ATOM 1335 C CA . GLU A 1 163 ? 5.703 -39.156 -24.734 1 94.44 163 GLU A CA 1
ATOM 1336 C C . GLU A 1 163 ? 5.801 -40.688 -24.953 1 94.44 163 GLU A C 1
ATOM 1338 O O . GLU A 1 163 ? 5.836 -41.125 -26.094 1 94.44 163 GLU A O 1
ATOM 1343 N N . ILE A 1 164 ? 6.004 -41.406 -23.922 1 88 164 ILE A N 1
ATOM 1344 C CA . ILE A 1 164 ? 6.082 -42.844 -23.969 1 88 164 ILE A CA 1
ATOM 1345 C C . ILE A 1 164 ? 5.086 -43.469 -22.984 1 88 164 ILE A C 1
ATOM 1347 O O . ILE A 1 164 ? 5.238 -43.312 -21.766 1 88 164 ILE A O 1
ATOM 1351 N N . ASP A 1 165 ? 4.121 -44.344 -23.422 1 90.62 165 ASP A N 1
ATOM 1352 C CA . ASP A 1 165 ? 3.133 -45.062 -22.609 1 90.62 165 ASP A CA 1
ATOM 1353 C C . ASP A 1 165 ? 2.49 -44.094 -21.594 1 90.62 165 ASP A C 1
ATOM 1355 O O . ASP A 1 165 ? 2.482 -44.375 -20.391 1 90.62 165 ASP A O 1
ATOM 1359 N N . ASP A 1 166 ? 2.117 -42.938 -21.922 1 90 166 ASP A N 1
ATOM 1360 C CA . ASP A 1 166 ? 1.395 -41.969 -21.141 1 90 166 ASP A CA 1
ATOM 1361 C C . ASP A 1 166 ? 2.324 -41.25 -20.156 1 90 166 ASP A C 1
ATOM 1363 O O . ASP A 1 166 ? 1.862 -40.656 -19.188 1 90 166 ASP A O 1
ATOM 1367 N N . SER A 1 167 ? 3.584 -41.5 -20.312 1 92.06 167 SER A N 1
ATOM 1368 C CA . SER A 1 167 ? 4.602 -40.781 -19.531 1 92.06 167 SER A CA 1
ATOM 1369 C C . SER A 1 167 ? 5.449 -39.906 -20.422 1 92.06 167 SER A C 1
ATOM 1371 O O . SER A 1 167 ? 5.531 -40.125 -21.641 1 92.06 167 SER A O 1
ATOM 1373 N N . PHE A 1 168 ? 5.922 -38.844 -19.781 1 95.88 168 PHE A N 1
ATOM 1374 C CA . PHE A 1 168 ? 6.684 -37.875 -20.578 1 95.88 168 PHE A CA 1
ATOM 1375 C C . PHE A 1 168 ? 8.156 -37.906 -20.188 1 95.88 168 PHE A C 1
ATOM 1377 O O . PHE A 1 168 ? 8.492 -38.094 -19.016 1 95.88 168 PHE A O 1
ATOM 1384 N N . GLY A 1 169 ? 9.023 -37.844 -21.172 1 96.94 169 GLY A N 1
ATOM 1385 C CA . GLY A 1 169 ? 10.445 -37.562 -21.031 1 96.94 169 GLY A CA 1
ATOM 1386 C C . GLY A 1 169 ? 10.898 -36.375 -21.859 1 96.94 169 GLY A C 1
ATOM 1387 O O . GLY A 1 169 ? 10.141 -35.844 -22.672 1 96.94 169 GLY A O 1
ATOM 1388 N N . VAL A 1 170 ? 12.078 -35.938 -21.547 1 98.44 170 VAL A N 1
ATOM 1389 C CA . VAL A 1 170 ? 12.602 -34.812 -22.281 1 98.44 170 VAL A CA 1
ATOM 1390 C C . VAL A 1 170 ? 14.102 -34.969 -22.516 1 98.44 170 VAL A C 1
ATOM 1392 O O . VAL A 1 170 ? 14.82 -35.469 -21.641 1 98.44 170 VAL A O 1
ATOM 1395 N N . LYS A 1 171 ? 14.492 -34.75 -23.75 1 98.31 171 LYS A N 1
ATOM 1396 C CA . LYS A 1 171 ? 15.906 -34.625 -24.078 1 98.31 171 LYS A CA 1
ATOM 1397 C C . LYS A 1 171 ? 16.312 -33.188 -24.266 1 98.31 171 LYS A C 1
ATOM 1399 O O . LYS A 1 171 ? 15.688 -32.438 -25.031 1 98.31 171 LYS A O 1
ATOM 1404 N N . PHE A 1 172 ? 17.25 -32.781 -23.516 1 98.38 172 PHE A N 1
ATOM 1405 C CA . PHE A 1 172 ? 17.719 -31.406 -23.656 1 98.38 172 PHE A CA 1
ATOM 1406 C C . PHE A 1 172 ? 18.75 -31.297 -24.766 1 98.38 172 PHE A C 1
ATOM 1408 O O . PHE A 1 172 ? 19.578 -32.188 -24.953 1 98.38 172 PHE A O 1
ATOM 1415 N N . LEU A 1 173 ? 18.625 -30.188 -25.531 1 96.62 173 LEU A N 1
ATOM 1416 C CA . LEU A 1 173 ? 19.453 -30.062 -26.734 1 96.62 173 LEU A CA 1
ATOM 1417 C C . LEU A 1 173 ? 20.469 -28.938 -26.562 1 96.62 173 LEU A C 1
ATOM 1419 O O . LEU A 1 173 ? 20.25 -28 -25.797 1 96.62 173 LEU A O 1
ATOM 1423 N N . MET B 1 1 ? 0.632 11.719 -4.957 1 57.56 1 MET B N 1
ATOM 1424 C CA . MET B 1 1 ? -0.321 10.898 -4.219 1 57.56 1 MET B CA 1
ATOM 1425 C C . MET B 1 1 ? -0.406 9.5 -4.812 1 57.56 1 MET B C 1
ATOM 1427 O O . MET B 1 1 ? -0.976 8.594 -4.203 1 57.56 1 MET B O 1
ATOM 1431 N N . SER B 1 2 ? 0.27 9.297 -5.902 1 62.22 2 SER B N 1
ATOM 1432 C CA . SER B 1 2 ? 0.255 8.07 -6.684 1 62.22 2 SER B CA 1
ATOM 1433 C C . SER B 1 2 ? 0.913 6.922 -5.922 1 62.22 2 SER B C 1
ATOM 1435 O O . SER B 1 2 ? 0.643 5.75 -6.199 1 62.22 2 SER B O 1
ATOM 1437 N N . ASP B 1 3 ? 1.54 7.344 -4.762 1 77.88 3 ASP B N 1
ATOM 1438 C CA . ASP B 1 3 ? 2.334 6.348 -4.047 1 77.88 3 ASP B CA 1
ATOM 1439 C C . ASP B 1 3 ? 1.485 5.602 -3.02 1 77.88 3 ASP B C 1
ATOM 1441 O O . ASP B 1 3 ? 1.926 4.602 -2.451 1 77.88 3 ASP B O 1
ATOM 1445 N N . TYR B 1 4 ? 0.305 6.094 -2.926 1 87.75 4 TYR B N 1
ATOM 1446 C CA . TYR B 1 4 ? -0.561 5.492 -1.917 1 87.75 4 TYR B CA 1
ATOM 1447 C C . TYR B 1 4 ? -1.749 4.793 -2.564 1 87.75 4 TYR B C 1
ATOM 1449 O O . TYR B 1 4 ? -2.725 5.441 -2.953 1 87.75 4 TYR B O 1
ATOM 1457 N N . TRP B 1 5 ? -1.686 3.516 -2.557 1 85.31 5 TRP B N 1
ATOM 1458 C CA . TRP B 1 5 ? -2.736 2.709 -3.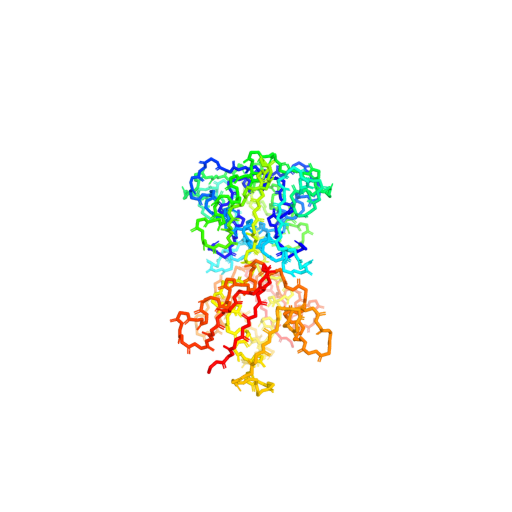168 1 85.31 5 TRP B CA 1
ATOM 1459 C C . TRP B 1 5 ? -4.102 3.059 -2.58 1 85.31 5 TRP B C 1
ATOM 1461 O O . TRP B 1 5 ? -5.102 3.092 -3.299 1 85.31 5 TRP B O 1
ATOM 1471 N N . GLN B 1 6 ? -4.09 3.316 -1.315 1 90.25 6 GLN B N 1
ATOM 1472 C CA . GLN B 1 6 ? -5.34 3.527 -0.589 1 90.25 6 GLN B CA 1
ATOM 1473 C C . GLN B 1 6 ? -6.051 4.785 -1.072 1 90.25 6 GLN B C 1
ATOM 1475 O O . GLN B 1 6 ? -7.281 4.859 -1.049 1 90.25 6 GLN B O 1
ATOM 1480 N N . TYR B 1 7 ? -5.305 5.734 -1.55 1 93.31 7 TYR B N 1
ATOM 1481 C CA . TYR B 1 7 ? -5.855 7.023 -1.954 1 93.31 7 TYR B CA 1
ATOM 1482 C C . TYR B 1 7 ? -6.758 6.875 -3.172 1 93.31 7 TYR B C 1
ATOM 1484 O O . TYR B 1 7 ? -7.684 7.664 -3.369 1 93.31 7 TYR B O 1
ATOM 1492 N N . ASN B 1 8 ? -6.59 5.82 -3.967 1 90.75 8 ASN B N 1
ATOM 1493 C CA . ASN B 1 8 ? -7.383 5.602 -5.172 1 90.75 8 ASN B CA 1
ATOM 1494 C C . ASN B 1 8 ? -8.484 4.566 -4.941 1 90.75 8 ASN B C 1
ATOM 1496 O O . ASN B 1 8 ? -9.164 4.156 -5.883 1 90.75 8 ASN B O 1
ATOM 1500 N N . PHE B 1 9 ? -8.656 4.18 -3.701 1 92.38 9 PHE B N 1
ATOM 1501 C CA . PHE B 1 9 ? -9.695 3.244 -3.293 1 92.38 9 PHE B CA 1
ATOM 1502 C C . PHE B 1 9 ? -10.844 3.975 -2.613 1 92.38 9 PHE B C 1
ATOM 1504 O O . PHE B 1 9 ? -10.734 4.375 -1.453 1 92.38 9 PHE B O 1
ATOM 1511 N N . PRO B 1 10 ? -11.992 4.133 -3.295 1 94 10 PRO B N 1
ATOM 1512 C CA . PRO B 1 10 ? -13.094 5 -2.859 1 94 10 PRO B CA 1
ATOM 1513 C C . PRO B 1 10 ? -13.484 4.773 -1.402 1 94 10 PRO B C 1
ATOM 1515 O O . PRO B 1 10 ? -13.664 5.734 -0.649 1 94 10 PRO B O 1
ATOM 1518 N N . PRO B 1 11 ? -13.531 3.529 -0.915 1 92.56 11 PRO B N 1
ATOM 1519 C CA . PRO B 1 11 ? -13.953 3.322 0.473 1 92.56 11 PRO B CA 1
ATOM 1520 C C . PRO B 1 11 ? -12.945 3.867 1.482 1 92.56 11 PRO B C 1
ATOM 1522 O O . PRO B 1 11 ? -13.25 3.959 2.676 1 92.56 11 PRO B O 1
ATOM 1525 N N . PHE B 1 12 ? -11.742 4.125 0.982 1 95.81 12 PHE B N 1
ATOM 1526 C CA . PHE B 1 12 ? -10.719 4.703 1.852 1 95.81 12 PHE B CA 1
ATOM 1527 C C . PHE B 1 12 ? -11.195 6.031 2.428 1 95.81 12 PHE B C 1
ATOM 1529 O O . PHE B 1 12 ? -10.773 6.426 3.518 1 95.81 12 PHE B O 1
ATOM 1536 N N . PHE B 1 13 ? -12.164 6.77 1.781 1 96.94 13 PHE B N 1
ATOM 1537 C CA . PHE B 1 13 ? -12.672 8.078 2.178 1 96.94 13 PHE B CA 1
ATOM 1538 C C . PHE B 1 13 ? -13.82 7.938 3.168 1 96.94 13 PHE B C 1
ATOM 1540 O O . PHE B 1 13 ? -14.391 8.938 3.609 1 96.94 13 PHE B O 1
ATOM 1547 N N . THR B 1 14 ? -14.109 6.676 3.562 1 94.69 14 THR B N 1
ATOM 1548 C CA . THR B 1 14 ? -15.125 6.398 4.57 1 94.69 14 THR B CA 1
ATOM 1549 C C . THR B 1 14 ? -14.492 5.84 5.84 1 94.69 14 THR B C 1
ATOM 1551 O O . THR B 1 14 ? -13.828 4.797 5.801 1 94.69 14 THR B O 1
ATOM 1554 N N . ILE B 1 15 ? -14.734 6.523 6.902 1 97.19 15 ILE B N 1
ATOM 1555 C CA . ILE B 1 15 ? -14.133 6.082 8.156 1 97.19 15 ILE B CA 1
ATOM 1556 C C . ILE B 1 15 ? -14.703 4.719 8.547 1 97.19 15 ILE B C 1
ATOM 1558 O O . ILE B 1 15 ? -15.922 4.539 8.609 1 97.19 15 ILE B O 1
ATOM 1562 N N . GLN B 1 16 ? -13.781 3.844 8.797 1 93.88 16 GLN B N 1
ATOM 1563 C CA . GLN B 1 16 ? -14.172 2.461 9.047 1 93.88 16 GLN B CA 1
ATOM 1564 C C . GLN B 1 16 ? -14.656 2.271 10.484 1 93.88 16 GLN B C 1
ATOM 1566 O O . GLN B 1 16 ? -14.078 2.83 11.414 1 93.88 16 GLN B O 1
ATOM 1571 N N . PRO B 1 17 ? -15.711 1.506 10.648 1 93.06 17 PRO B N 1
ATOM 1572 C CA . PRO B 1 17 ? -16.281 1.331 11.992 1 93.06 17 PRO B CA 1
ATOM 1573 C C . PRO B 1 17 ? -15.422 0.426 12.875 1 93.06 17 PRO B C 1
ATOM 1575 O O . PRO B 1 17 ? -15.453 0.55 14.102 1 93.06 17 PRO B O 1
ATOM 1578 N N . ASN B 1 18 ? -14.727 -0.523 12.266 1 90.56 18 ASN B N 1
ATOM 1579 C CA . ASN B 1 18 ? -13.859 -1.438 13.008 1 90.56 18 ASN B CA 1
ATOM 1580 C C . ASN B 1 18 ? -12.602 -0.737 13.508 1 90.56 18 ASN B C 1
ATOM 1582 O O . ASN B 1 18 ? -11.883 -0.111 12.727 1 90.56 18 ASN B O 1
ATOM 1586 N N . ASP B 1 19 ? -12.352 -0.938 14.797 1 92.56 19 ASP B N 1
ATOM 1587 C CA . ASP B 1 19 ? -11.273 -0.191 15.438 1 92.56 19 ASP B CA 1
ATOM 1588 C C . ASP B 1 19 ? -9.922 -0.532 14.812 1 92.56 19 ASP B C 1
ATOM 1590 O O . ASP B 1 19 ? -9.117 0.36 14.531 1 92.56 19 ASP B O 1
ATOM 1594 N N . GLU B 1 20 ? -9.719 -1.766 14.633 1 90 20 GLU B N 1
ATOM 1595 C CA . GLU B 1 20 ? -8.438 -2.201 14.094 1 90 20 GLU B CA 1
ATOM 1596 C C . GLU B 1 20 ? -8.234 -1.68 12.672 1 90 20 GLU B C 1
ATOM 1598 O O . GLU B 1 20 ? -7.164 -1.181 12.336 1 90 20 GLU B O 1
ATOM 1603 N N . THR B 1 21 ? -9.258 -1.719 11.875 1 89.31 21 THR B N 1
ATOM 1604 C CA . THR B 1 21 ? -9.203 -1.226 10.508 1 89.31 21 THR B CA 1
ATOM 1605 C C . THR B 1 21 ? -9.07 0.295 10.484 1 89.31 21 THR B C 1
ATOM 1607 O O . THR B 1 21 ? -8.352 0.848 9.656 1 89.31 21 THR B O 1
ATOM 1610 N N . ARG B 1 22 ? -9.805 0.872 11.367 1 94.44 22 ARG B N 1
ATOM 1611 C CA . ARG B 1 22 ? -9.758 2.328 11.469 1 94.44 22 ARG B CA 1
ATOM 1612 C C . ARG B 1 22 ? -8.359 2.807 11.82 1 94.44 22 ARG B C 1
ATOM 1614 O O . ARG B 1 22 ? -7.883 3.807 11.281 1 94.44 22 ARG B O 1
ATOM 1621 N N . LYS B 1 23 ? -7.746 2.109 12.711 1 94.56 23 LYS B N 1
ATOM 1622 C CA . LYS B 1 23 ? -6.375 2.453 13.07 1 94.56 23 LYS B CA 1
ATOM 1623 C C . LYS B 1 23 ? -5.457 2.414 11.852 1 94.56 23 LYS B C 1
ATOM 1625 O O . LYS B 1 23 ? -4.66 3.33 11.633 1 94.56 23 LYS B O 1
ATOM 1630 N N . LEU B 1 24 ? -5.559 1.356 11.023 1 92.19 24 LEU B N 1
ATOM 1631 C C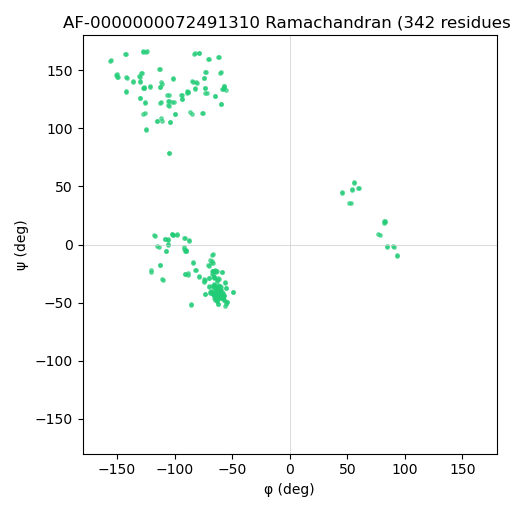A . LEU B 1 24 ? -4.785 1.245 9.789 1 92.19 24 LEU B CA 1
ATOM 1632 C C . LEU B 1 24 ? -5.109 2.395 8.836 1 92.19 24 LEU B C 1
ATOM 1634 O O . LEU B 1 24 ? -4.207 2.967 8.219 1 92.19 24 LEU B O 1
ATOM 1638 N N . GLN B 1 25 ? -6.363 2.674 8.781 1 95.38 25 GLN B N 1
ATOM 1639 C CA . GLN B 1 25 ? -6.816 3.783 7.949 1 95.38 25 GLN B CA 1
ATOM 1640 C C . GLN B 1 25 ? -6.219 5.105 8.422 1 95.38 25 GLN B C 1
ATOM 1642 O O . GLN B 1 25 ? -5.734 5.898 7.605 1 95.38 25 GLN B O 1
ATOM 1647 N N . MET B 1 26 ? -6.172 5.348 9.688 1 97.12 26 MET B N 1
ATOM 1648 C CA . MET B 1 26 ? -5.617 6.574 10.25 1 97.12 26 MET B CA 1
ATOM 1649 C C . MET B 1 26 ? -4.117 6.664 9.984 1 97.12 26 MET B C 1
ATOM 1651 O O . MET B 1 26 ? -3.6 7.746 9.695 1 97.12 26 MET B O 1
ATOM 1655 N N . ASP B 1 27 ? -3.512 5.516 10.07 1 95.69 27 ASP B N 1
ATOM 1656 C CA . ASP B 1 27 ? -2.086 5.492 9.766 1 95.69 27 ASP B CA 1
ATOM 1657 C C . ASP B 1 27 ? -1.828 5.922 8.32 1 95.69 27 ASP B C 1
ATOM 1659 O O . ASP B 1 27 ? -0.928 6.727 8.062 1 95.69 27 ASP B O 1
ATOM 1663 N N . ALA B 1 28 ? -2.609 5.387 7.469 1 95.31 28 ALA B N 1
ATOM 1664 C CA . ALA B 1 28 ? -2.445 5.707 6.055 1 95.31 28 ALA B CA 1
ATOM 1665 C C . ALA B 1 28 ? -2.748 7.18 5.785 1 95.31 28 ALA B C 1
ATOM 1667 O O . ALA B 1 28 ? -1.998 7.855 5.074 1 95.31 28 ALA B O 1
ATOM 1668 N N . TRP B 1 29 ? -3.812 7.715 6.34 1 97.44 29 TRP B N 1
ATOM 1669 C CA . TRP B 1 29 ? -4.16 9.125 6.18 1 97.44 29 TRP B CA 1
ATOM 1670 C C . TRP B 1 29 ? -3.068 10.023 6.75 1 97.44 29 TRP B C 1
ATOM 1672 O O . TRP B 1 29 ? -2.73 11.047 6.156 1 97.44 29 TRP B O 1
ATOM 1682 N N . CYS B 1 30 ? -2.627 9.625 7.918 1 97.38 30 CYS B N 1
ATOM 1683 C CA . CYS B 1 30 ? -1.537 10.391 8.516 1 97.38 30 CYS B CA 1
ATOM 1684 C C . CYS B 1 30 ? -0.359 10.5 7.551 1 97.38 30 CYS B C 1
ATOM 1686 O O . CYS B 1 30 ? 0.146 11.594 7.301 1 97.38 30 CYS B O 1
ATOM 1688 N N . ALA B 1 31 ? 0.046 9.359 6.992 1 96.69 31 ALA B N 1
ATOM 1689 C CA . ALA B 1 31 ? 1.166 9.344 6.055 1 96.69 31 ALA B CA 1
ATOM 1690 C C . ALA B 1 31 ? 0.88 10.227 4.844 1 96.69 31 ALA B C 1
ATOM 1692 O O . ALA B 1 31 ? 1.726 11.031 4.441 1 96.69 31 ALA B O 1
ATOM 1693 N N . ILE B 1 32 ? -0.292 10.102 4.324 1 97.12 32 ILE B N 1
ATOM 1694 C CA . ILE B 1 32 ? -0.682 10.836 3.125 1 97.12 32 ILE B CA 1
ATOM 1695 C C . ILE B 1 32 ? -0.679 12.336 3.416 1 97.12 32 ILE B C 1
ATOM 1697 O O . ILE B 1 32 ? -0.116 13.125 2.65 1 97.12 32 ILE B O 1
ATOM 1701 N N . ILE B 1 33 ? -1.253 12.703 4.488 1 97.62 33 ILE B N 1
ATOM 1702 C CA . ILE B 1 33 ? -1.383 14.117 4.844 1 97.62 33 ILE B CA 1
ATOM 1703 C C . ILE B 1 33 ? -0.004 14.703 5.145 1 97.62 33 ILE B C 1
ATOM 1705 O O . ILE B 1 33 ? 0.324 15.797 4.688 1 97.62 33 ILE B O 1
ATOM 1709 N N . MET B 1 34 ? 0.807 13.945 5.848 1 97.12 34 MET B N 1
ATOM 1710 C CA . MET B 1 34 ? 2.15 14.43 6.16 1 97.12 34 MET B CA 1
ATOM 1711 C C . MET B 1 34 ? 2.967 14.617 4.887 1 97.12 34 MET B C 1
ATOM 1713 O O . MET B 1 34 ? 3.641 15.641 4.723 1 97.12 34 MET B O 1
ATOM 1717 N N . ASP B 1 35 ? 2.926 13.672 4.035 1 97 35 ASP B N 1
ATOM 1718 C CA . ASP B 1 35 ? 3.654 13.758 2.773 1 97 35 ASP B CA 1
ATOM 1719 C C . ASP B 1 35 ? 3.176 14.945 1.945 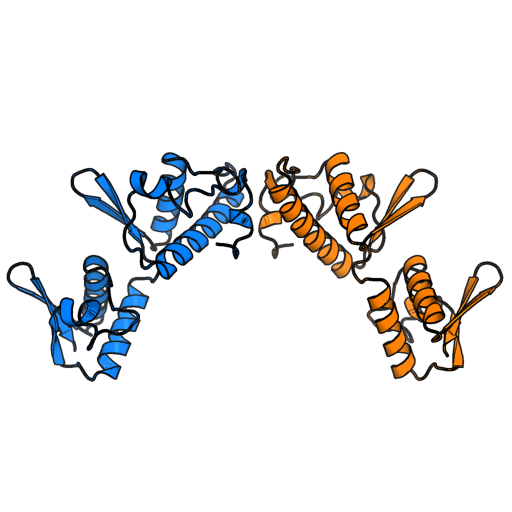1 97 35 ASP B C 1
ATOM 1721 O O . ASP B 1 35 ? 3.99 15.719 1.427 1 97 35 ASP B O 1
ATOM 1725 N N . HIS B 1 36 ? 1.896 15.117 1.871 1 96.88 36 HIS B N 1
ATOM 1726 C CA . HIS B 1 36 ? 1.308 16.219 1.114 1 96.88 36 HIS B CA 1
ATOM 1727 C C . HIS B 1 36 ? 1.727 17.562 1.688 1 96.88 36 HIS B C 1
ATOM 1729 O O . HIS B 1 36 ? 2.166 18.453 0.949 1 96.88 36 HIS B O 1
ATOM 1735 N N . CYS B 1 37 ? 1.538 17.672 2.961 1 97.25 37 CYS B N 1
ATOM 1736 C CA . CYS B 1 37 ? 1.872 18.938 3.609 1 97.25 37 CYS B CA 1
ATOM 1737 C C . CYS B 1 37 ? 3.361 19.234 3.484 1 97.25 37 CYS B C 1
ATOM 1739 O O . CYS B 1 37 ? 3.748 20.391 3.242 1 97.25 37 CYS B O 1
ATOM 1741 N N . ARG B 1 38 ? 4.164 18.25 3.629 1 96.69 38 ARG B N 1
ATOM 1742 C CA . ARG B 1 38 ? 5.605 18.438 3.496 1 96.69 38 ARG B CA 1
ATOM 1743 C C . ARG B 1 38 ? 5.973 18.891 2.084 1 96.69 38 ARG B C 1
ATOM 1745 O O . ARG B 1 38 ? 6.684 19.875 1.905 1 96.69 38 ARG B O 1
ATOM 1752 N N . LYS B 1 39 ? 5.473 18.234 1.104 1 95.5 39 LYS B N 1
ATOM 1753 C CA . LYS B 1 39 ? 5.797 18.516 -0.294 1 95.5 39 LYS B CA 1
ATOM 1754 C C . LYS B 1 39 ? 5.344 19.906 -0.698 1 95.5 39 LYS B C 1
ATOM 1756 O O . LYS B 1 39 ? 5.996 20.562 -1.511 1 95.5 39 LYS B O 1
ATOM 1761 N N . ASN B 1 40 ? 4.285 20.344 -0.083 1 96 40 ASN B N 1
ATOM 1762 C CA . ASN B 1 40 ? 3.713 21.625 -0.472 1 96 40 ASN B CA 1
ATOM 1763 C C . ASN B 1 40 ? 4.008 22.719 0.562 1 96 40 ASN B C 1
ATOM 1765 O O . ASN B 1 40 ? 3.484 23.828 0.469 1 96 40 ASN B O 1
ATOM 1769 N N . LYS B 1 41 ? 4.758 22.422 1.56 1 96 41 LYS B N 1
ATOM 1770 C CA . LYS B 1 41 ? 5.148 23.312 2.639 1 96 41 LYS B CA 1
ATOM 1771 C C . LYS B 1 41 ? 3.926 23.953 3.297 1 96 41 LYS B C 1
ATOM 1773 O O . LYS B 1 41 ? 3.859 25.172 3.461 1 96 41 LYS B O 1
ATOM 1778 N N . ILE B 1 42 ? 2.977 23.078 3.582 1 97.19 42 ILE B N 1
ATOM 1779 C CA . ILE B 1 42 ? 1.766 23.5 4.281 1 97.19 42 ILE B CA 1
ATOM 1780 C C . ILE B 1 42 ? 1.941 23.281 5.785 1 97.19 42 ILE B C 1
ATOM 1782 O O . ILE B 1 42 ? 2.213 22.172 6.238 1 97.19 42 ILE B O 1
ATOM 1786 N N . TYR B 1 43 ? 1.74 24.359 6.598 1 97.81 43 TYR B N 1
ATOM 1787 C CA . TYR B 1 43 ? 2.002 24.281 8.031 1 97.81 43 TYR B CA 1
ATOM 1788 C C . TYR B 1 43 ? 0.71 24.391 8.828 1 97.81 43 TYR B C 1
ATOM 1790 O O . TYR B 1 43 ? 0.685 24.109 10.023 1 97.81 43 TYR B O 1
ATOM 1798 N N . GLU B 1 44 ? -0.296 24.891 8.141 1 96.69 44 GLU B N 1
ATOM 1799 C CA . GLU B 1 44 ? -1.583 25.109 8.789 1 96.69 44 GLU B CA 1
ATOM 1800 C C . GLU B 1 44 ? -2.736 24.641 7.91 1 96.69 44 GLU B C 1
ATOM 1802 O O . GLU B 1 44 ? -2.709 24.812 6.691 1 96.69 44 GLU B O 1
ATOM 1807 N N . LEU B 1 45 ? -3.746 24.016 8.602 1 96.19 45 LEU B N 1
ATOM 1808 C CA . LEU B 1 45 ? -4.926 23.562 7.871 1 96.19 45 LEU B CA 1
ATOM 1809 C C . LEU B 1 45 ? -6.199 24.109 8.5 1 96.19 45 LEU B C 1
ATOM 1811 O O . LEU B 1 45 ? -6.316 24.172 9.727 1 96.19 45 LEU B O 1
ATOM 1815 N N . ASN B 1 46 ? -7.082 24.594 7.633 1 94.12 46 ASN B N 1
ATOM 1816 C CA . ASN B 1 46 ? -8.469 24.875 7.969 1 94.12 46 ASN B CA 1
ATOM 1817 C C . ASN B 1 46 ? -9.414 23.828 7.41 1 94.12 46 ASN B C 1
ATOM 1819 O O . ASN B 1 46 ? -9.422 23.562 6.203 1 94.12 46 ASN B O 1
ATOM 1823 N N . ILE B 1 47 ? -10.203 23.203 8.258 1 93 47 ILE B N 1
ATOM 1824 C CA . ILE B 1 47 ? -11 22.047 7.863 1 93 47 ILE B CA 1
ATOM 1825 C C . ILE B 1 47 ? -11.875 22.406 6.66 1 93 47 ILE B C 1
ATOM 1827 O O . ILE B 1 47 ? -11.805 21.75 5.617 1 93 47 ILE B O 1
ATOM 1831 N N . SER B 1 48 ? -12.633 23.5 6.734 1 91.44 48 SER B N 1
ATOM 1832 C CA . SER B 1 48 ? -13.594 23.844 5.695 1 91.44 48 SER B CA 1
ATOM 1833 C C . SER B 1 48 ? -12.891 24.219 4.395 1 91.44 48 SER B C 1
ATOM 1835 O O . SER B 1 48 ? -13.328 23.828 3.311 1 91.44 48 SER B O 1
ATOM 1837 N N . GLU B 1 49 ? -11.789 24.844 4.492 1 92.38 49 GLU B N 1
ATOM 1838 C CA . GLU B 1 49 ? -11.07 25.312 3.312 1 92.38 49 GLU B CA 1
ATOM 1839 C C . GLU B 1 49 ? -10.312 24.188 2.635 1 92.38 49 GLU B C 1
ATOM 1841 O O . GLU B 1 49 ? -10.109 24.203 1.42 1 92.38 49 GLU B O 1
ATOM 1846 N N . SER B 1 50 ? -9.93 23.172 3.422 1 95 50 SER B N 1
ATOM 1847 C CA . SER B 1 50 ? -9.07 22.109 2.92 1 95 50 SER B CA 1
ATOM 1848 C C . SER B 1 50 ? -9.875 21.062 2.162 1 95 50 SER B C 1
ATOM 1850 O O . SER B 1 50 ? -9.336 20.375 1.291 1 95 50 SER B O 1
ATOM 1852 N N . LEU B 1 51 ? -11.164 20.969 2.408 1 95.56 51 LEU B N 1
ATOM 1853 C CA . LEU B 1 51 ? -12 19.891 1.916 1 95.56 51 LEU B CA 1
ATOM 1854 C C . LEU B 1 51 ? -12.156 19.953 0.4 1 95.56 51 LEU B C 1
ATOM 1856 O O . LEU B 1 51 ? -12.555 18.984 -0.237 1 95.56 51 LEU B O 1
ATOM 1860 N N . ASN B 1 52 ? -11.805 21.062 -0.233 1 93.75 52 ASN B N 1
ATOM 1861 C CA . ASN B 1 52 ? -12.039 21.234 -1.661 1 93.75 52 ASN B CA 1
ATOM 1862 C C . ASN B 1 52 ? -10.797 20.922 -2.484 1 93.75 52 ASN B C 1
ATOM 1864 O O . ASN B 1 52 ? -10.773 21.141 -3.695 1 93.75 52 ASN B O 1
ATOM 1868 N N . ALA B 1 53 ? -9.766 20.375 -1.839 1 95.31 53 ALA B N 1
ATOM 1869 C CA . ALA B 1 53 ? -8.523 20.094 -2.549 1 95.31 53 ALA B CA 1
ATOM 1870 C C . ALA B 1 53 ? -7.891 18.797 -2.061 1 95.31 53 ALA B C 1
ATOM 1872 O O . ALA B 1 53 ? -8.227 18.297 -0.98 1 95.31 53 ALA B O 1
ATOM 1873 N N . PRO B 1 54 ? -6.961 18.266 -2.816 1 95.44 54 PRO B N 1
ATOM 1874 C CA . PRO B 1 54 ? -6.184 17.125 -2.332 1 95.44 54 PRO B CA 1
ATOM 1875 C C . PRO B 1 54 ? -5.398 17.438 -1.061 1 95.44 54 PRO B C 1
ATOM 1877 O O . PRO B 1 54 ? -5.012 18.594 -0.84 1 95.44 54 PRO B O 1
ATOM 1880 N N . PRO B 1 55 ? -5.297 16.406 -0.336 1 96.94 55 PRO B N 1
ATOM 1881 C CA . PRO B 1 55 ? -5.668 14.992 -0.497 1 96.94 55 PRO B CA 1
ATOM 1882 C C . PRO B 1 55 ? -7.066 14.688 0.043 1 96.94 55 PRO B C 1
ATOM 1884 O O . PRO B 1 55 ? -7.5 13.531 0.026 1 96.94 55 PRO B O 1
ATOM 1887 N N . PHE B 1 56 ? -7.812 15.711 0.476 1 97.81 56 PHE B N 1
ATOM 1888 C CA . PHE B 1 56 ? -9.07 15.477 1.173 1 97.81 56 PHE B CA 1
ATOM 1889 C C . PHE B 1 56 ? -10.211 15.266 0.18 1 97.81 56 PHE B C 1
ATOM 1891 O O . PHE B 1 56 ? -11.281 14.797 0.553 1 97.81 56 PHE B O 1
ATOM 1898 N N . ARG B 1 57 ? -9.93 15.656 -1.015 1 96.5 57 ARG B N 1
ATOM 1899 C CA . ARG B 1 57 ? -10.773 15.391 -2.174 1 96.5 57 ARG B CA 1
ATOM 1900 C C . ARG B 1 57 ? -9.977 14.719 -3.289 1 96.5 57 ARG B C 1
ATOM 1902 O O . ARG B 1 57 ? -8.828 15.078 -3.541 1 96.5 57 ARG B O 1
ATOM 1909 N N . ASN B 1 58 ? -10.547 13.672 -3.887 1 94.81 58 ASN B N 1
ATOM 1910 C CA . ASN B 1 58 ? -9.977 12.992 -5.047 1 94.81 58 ASN B CA 1
ATOM 1911 C C . ASN B 1 58 ? -10.969 12.938 -6.203 1 94.81 58 ASN B C 1
ATOM 1913 O O . ASN B 1 58 ? -11.797 12.023 -6.266 1 94.81 58 ASN B O 1
ATOM 1917 N N . ASP B 1 59 ? -10.828 13.836 -7.141 1 93.88 59 ASP B N 1
ATOM 1918 C CA . ASP B 1 59 ? -11.781 13.977 -8.242 1 93.88 59 ASP B CA 1
ATOM 1919 C C . ASP B 1 59 ? -11.688 12.789 -9.195 1 93.88 59 ASP B C 1
ATOM 1921 O O . ASP B 1 59 ? -12.672 12.43 -9.852 1 93.88 59 ASP B O 1
ATOM 1925 N N . SER B 1 60 ? -10.539 12.188 -9.305 1 90.69 60 SER B N 1
ATOM 1926 C CA . SER B 1 60 ? -10.344 11.078 -10.234 1 90.69 60 SER B CA 1
ATOM 1927 C C . SER B 1 60 ? -11.242 9.906 -9.883 1 90.69 60 SER B C 1
ATOM 1929 O O . SER B 1 60 ? -11.633 9.133 -10.766 1 90.69 60 SER B O 1
ATOM 1931 N N . ILE B 1 61 ? -11.586 9.75 -8.562 1 91.81 61 ILE B N 1
ATOM 1932 C CA . ILE B 1 61 ? -12.445 8.641 -8.156 1 91.81 61 ILE B CA 1
ATOM 1933 C C . ILE B 1 61 ? -13.742 9.188 -7.562 1 91.81 61 ILE B C 1
ATOM 1935 O O . ILE B 1 61 ? -14.508 8.438 -6.953 1 91.81 61 ILE B O 1
ATOM 1939 N N . ASP B 1 62 ? -13.922 10.508 -7.684 1 93 62 ASP B N 1
ATOM 1940 C CA . ASP B 1 62 ? -15.141 11.195 -7.27 1 93 62 ASP B CA 1
ATOM 1941 C C . ASP B 1 62 ? -15.406 10.992 -5.781 1 93 62 ASP B C 1
ATOM 1943 O O . ASP B 1 62 ? -16.5 10.57 -5.391 1 93 62 ASP B O 1
ATOM 1947 N N . ARG B 1 63 ? -14.312 11.234 -4.984 1 95.12 63 ARG B N 1
ATOM 1948 C CA . ARG B 1 63 ? -14.445 11.094 -3.539 1 95.12 63 ARG B CA 1
ATOM 1949 C C . ARG B 1 63 ? -13.93 12.336 -2.82 1 95.12 63 ARG B C 1
ATOM 1951 O O . ARG B 1 63 ? -13 12.992 -3.297 1 95.12 63 ARG B O 1
ATOM 1958 N N . CYS B 1 64 ? -14.578 12.586 -1.72 1 97.25 64 CYS B N 1
ATOM 1959 C CA . CYS B 1 64 ? -14.18 13.664 -0.822 1 97.25 64 CYS B CA 1
ATOM 1960 C C . CYS B 1 64 ? -14.516 13.328 0.624 1 97.25 64 CYS B C 1
ATOM 1962 O O . CYS B 1 64 ? -15.539 12.688 0.894 1 97.25 64 CYS B O 1
ATOM 1964 N N . LEU B 1 65 ? -13.719 13.711 1.53 1 97.69 65 LEU B N 1
ATOM 1965 C CA . LEU B 1 65 ? -14.016 13.523 2.947 1 97.69 65 LEU B CA 1
ATOM 1966 C C . LEU B 1 65 ? -15.102 14.492 3.4 1 97.69 65 LEU B C 1
ATOM 1968 O O . LEU B 1 65 ? -15.234 15.594 2.861 1 97.69 65 LEU B O 1
ATOM 1972 N N . THR B 1 66 ? -15.891 14.078 4.355 1 97.25 66 THR B N 1
ATOM 1973 C CA . THR B 1 66 ? -16.766 15.008 5.055 1 97.25 66 THR B CA 1
ATOM 1974 C C . THR B 1 66 ? -15.992 15.797 6.105 1 97.25 66 THR B C 1
ATOM 1976 O O . THR B 1 66 ? -14.859 15.445 6.441 1 97.25 66 THR B O 1
ATOM 1979 N N . GLU B 1 67 ? -16.625 16.875 6.566 1 96.25 67 GLU B N 1
ATOM 1980 C CA . GLU B 1 67 ? -16.016 17.641 7.648 1 96.25 67 GLU B CA 1
ATOM 1981 C C . GLU B 1 67 ? -15.781 16.766 8.875 1 96.25 67 GLU B C 1
ATOM 1983 O O . GLU B 1 67 ? -14.719 16.844 9.508 1 96.25 67 GLU B O 1
ATOM 1988 N N . GLU B 1 68 ? -16.719 16 9.195 1 96.88 68 GLU B N 1
ATOM 1989 C CA . GLU B 1 68 ? -16.641 15.117 10.352 1 96.88 68 GLU B CA 1
ATOM 1990 C C . GLU B 1 68 ? -15.508 14.102 10.195 1 96.88 68 GLU B C 1
ATOM 1992 O O . GLU B 1 68 ? -14.742 13.859 11.133 1 96.88 68 GLU B O 1
ATOM 1997 N N . SER B 1 69 ? -15.352 13.5 9.008 1 97.69 69 SER B N 1
ATOM 1998 C CA . SER B 1 69 ? -14.312 12.516 8.758 1 97.69 69 SER B CA 1
ATOM 1999 C C . SER B 1 69 ? -12.922 13.141 8.836 1 97.69 69 SER B C 1
ATOM 2001 O O . SER B 1 69 ? -12.008 12.562 9.438 1 97.69 69 SER B O 1
ATOM 2003 N N . LEU B 1 70 ? -12.82 14.336 8.25 1 97.5 70 LEU B N 1
ATOM 2004 C CA . LEU B 1 70 ? -11.539 15.023 8.305 1 97.5 70 LEU B CA 1
ATOM 2005 C C . LEU B 1 70 ? -11.164 15.367 9.742 1 97.5 70 LEU B C 1
ATOM 2007 O O . LEU B 1 70 ? -10.016 15.172 10.156 1 97.5 70 LEU B O 1
ATOM 2011 N N . LYS B 1 71 ? -12.117 15.828 10.484 1 96.62 71 LYS B N 1
ATOM 2012 C CA . LYS B 1 71 ? -11.867 16.141 11.891 1 96.62 71 LYS B CA 1
ATOM 2013 C C . LYS B 1 71 ? -11.375 14.906 12.641 1 96.62 71 LYS B C 1
ATOM 2015 O O . LYS B 1 71 ? -10.422 14.984 13.422 1 96.62 71 LYS B O 1
ATOM 2020 N N . SER B 1 72 ? -12 13.781 12.398 1 97.25 72 SER B N 1
ATOM 2021 C CA . SER B 1 72 ? -11.609 12.531 13.047 1 97.25 72 SER B CA 1
ATOM 2022 C C . SER B 1 72 ? -10.18 12.141 12.688 1 97.25 72 SER B C 1
ATOM 2024 O O . SER B 1 72 ? -9.414 11.695 13.547 1 97.25 72 SER B O 1
ATOM 2026 N N . ILE B 1 73 ? -9.828 12.328 11.484 1 98.25 73 ILE B N 1
ATOM 2027 C CA . ILE B 1 73 ? -8.484 12.031 11 1 98.25 73 ILE B CA 1
ATOM 2028 C C . ILE B 1 73 ? -7.473 12.953 11.68 1 98.25 73 ILE B C 1
ATOM 2030 O O . ILE B 1 73 ? -6.453 12.492 12.195 1 98.25 73 ILE B O 1
ATOM 2034 N N . LEU B 1 74 ? -7.797 14.203 11.695 1 98 74 LEU B N 1
ATOM 2035 C CA . LEU B 1 74 ? -6.891 15.18 12.281 1 98 74 LEU B CA 1
ATOM 2036 C C . LEU B 1 74 ? -6.75 14.961 13.789 1 98 74 LEU B C 1
ATOM 2038 O O . LEU B 1 74 ? -5.672 15.156 14.344 1 98 74 LEU B O 1
ATOM 2042 N N . ASP B 1 75 ? -7.805 14.523 14.43 1 97.69 75 ASP B N 1
ATOM 2043 C CA . ASP B 1 75 ? -7.727 14.18 15.852 1 97.69 75 ASP B CA 1
ATOM 2044 C C . ASP B 1 75 ? -6.754 13.023 16.078 1 97.69 75 ASP B C 1
ATOM 2046 O O . ASP B 1 75 ? -5.977 13.039 17.031 1 97.69 75 ASP B O 1
ATOM 2050 N N . ALA B 1 76 ? -6.777 12.062 15.234 1 98 76 ALA B N 1
ATOM 2051 C CA . ALA B 1 76 ? -5.863 10.93 15.336 1 98 76 ALA B CA 1
ATOM 2052 C C . ALA B 1 76 ? -4.414 11.383 15.156 1 98 76 ALA B C 1
ATOM 2054 O O . ALA B 1 76 ? -3.516 10.883 15.836 1 98 76 ALA B O 1
ATOM 2055 N N . ILE B 1 77 ? -4.227 12.305 14.289 1 98 77 ILE B N 1
ATOM 2056 C CA . ILE B 1 77 ? -2.891 12.836 14.039 1 98 77 ILE B CA 1
ATOM 2057 C C . ILE B 1 77 ? -2.426 13.656 15.242 1 98 77 ILE B C 1
ATOM 2059 O O . ILE B 1 77 ? -1.256 13.594 15.625 1 98 77 ILE B O 1
ATOM 2063 N N . ALA B 1 78 ? -3.326 14.344 15.859 1 97.44 78 ALA B N 1
ATOM 2064 C CA . ALA B 1 78 ? -3.02 15.094 17.062 1 97.44 78 ALA B CA 1
ATOM 2065 C C . ALA B 1 78 ? -2.566 14.164 18.188 1 97.44 78 ALA B C 1
ATOM 2067 O O . ALA B 1 78 ? -1.619 14.477 18.922 1 97.44 78 ALA B O 1
ATOM 2068 N N . GLU B 1 79 ? -3.213 13.047 18.266 1 97.06 79 GLU B N 1
ATOM 2069 C CA . GLU B 1 79 ? -2.875 12.062 19.281 1 97.06 79 GLU B CA 1
ATOM 2070 C C . GLU B 1 79 ? -1.46 11.531 19.094 1 97.06 79 GLU B C 1
ATOM 2072 O O . GLU B 1 79 ? -0.819 11.094 20.047 1 97.06 79 GLU B O 1
ATOM 2077 N N . ARG B 1 80 ? -0.972 11.633 17.922 1 95.44 80 ARG B N 1
ATOM 2078 C CA . ARG B 1 80 ? 0.363 11.141 17.578 1 95.44 80 ARG B CA 1
ATOM 2079 C C . ARG B 1 80 ? 1.412 12.234 17.797 1 95.44 80 ARG B C 1
ATOM 2081 O O . ARG B 1 80 ? 2.602 12.008 17.562 1 95.44 80 ARG B O 1
ATOM 2088 N N . GLY B 1 81 ? 0.954 13.391 18.125 1 95.44 81 GLY B N 1
ATOM 2089 C CA . GLY B 1 81 ? 1.859 14.492 18.391 1 95.44 81 GLY B CA 1
ATOM 2090 C C . GLY B 1 81 ? 2.326 15.195 17.125 1 95.44 81 GLY B C 1
ATOM 2091 O O . GLY B 1 81 ? 3.314 15.938 17.156 1 95.44 81 GLY B O 1
ATOM 2092 N N . ARG B 1 82 ? 1.583 15.016 16 1 97.25 82 ARG B N 1
ATOM 2093 C CA . ARG B 1 82 ? 2.014 15.555 14.719 1 97.25 82 ARG B CA 1
ATOM 2094 C C . ARG B 1 82 ? 1.131 16.734 14.297 1 97.25 82 ARG B C 1
ATOM 2096 O O . ARG B 1 82 ? 1.24 17.219 13.172 1 97.25 82 ARG B O 1
ATOM 2103 N N . LEU B 1 83 ? 0.28 17.047 15.188 1 97.69 83 LEU B N 1
ATOM 2104 C CA . LEU B 1 83 ? -0.662 18.141 14.922 1 97.69 83 LEU B CA 1
ATOM 2105 C C . LEU B 1 83 ? -1.056 18.844 16.219 1 97.69 83 LEU B C 1
ATOM 2107 O O . LEU B 1 83 ? -1.123 18.219 17.281 1 97.69 83 LEU B O 1
ATOM 2111 N N . GLU B 1 84 ? -1.297 20.141 16.156 1 97.31 84 GLU B N 1
ATOM 2112 C CA . GLU B 1 84 ? -1.799 20.938 17.281 1 97.31 84 GLU B CA 1
ATOM 2113 C C . GLU B 1 84 ? -2.994 21.781 16.859 1 97.31 84 GLU B C 1
ATOM 2115 O O . GLU B 1 84 ? -2.9 22.578 15.922 1 97.31 84 GLU B O 1
ATOM 2120 N N . TRP B 1 85 ? -4.074 21.625 17.594 1 96.44 85 TRP B N 1
ATOM 2121 C CA . TRP B 1 85 ? -5.242 22.469 17.344 1 96.44 85 TRP B CA 1
ATOM 2122 C C . TRP B 1 85 ? -5.016 23.891 17.844 1 96.44 85 TRP B C 1
ATOM 2124 O O . TRP B 1 85 ? -4.465 24.094 18.922 1 96.44 85 TRP B O 1
ATOM 2134 N N . ILE B 1 86 ? -5.43 24.797 16.906 1 94.31 86 ILE B N 1
ATOM 2135 C CA . ILE B 1 86 ? -5.34 26.203 17.281 1 94.31 86 ILE B CA 1
ATOM 2136 C C . ILE B 1 86 ? -6.672 26.891 17 1 94.31 86 ILE B C 1
ATOM 2138 O O . ILE B 1 86 ? -7.445 26.438 16.156 1 94.31 86 ILE B O 1
ATOM 2142 N N . ASP B 1 87 ? -7.133 27.781 17.859 1 86.12 87 ASP B N 1
ATOM 2143 C CA . ASP B 1 87 ? -8.328 28.609 17.672 1 86.12 87 ASP B CA 1
ATOM 2144 C C . ASP B 1 87 ? -7.961 30 17.203 1 86.12 87 ASP B C 1
ATOM 2146 O O . ASP B 1 87 ? -7.25 30.734 17.891 1 86.12 87 ASP B O 1
ATOM 2150 N N . VAL B 1 88 ? -8.375 30.188 15.945 1 81.81 88 VAL B N 1
ATOM 2151 C CA . VAL B 1 88 ? -8.141 31.516 15.398 1 81.81 88 VAL B CA 1
ATOM 2152 C C . VAL B 1 88 ? -9.477 32.25 15.203 1 81.81 88 VAL B C 1
ATOM 2154 O O . VAL B 1 88 ? -10.219 31.938 14.266 1 81.81 88 VAL B O 1
ATOM 2157 N N . ASP B 1 89 ? -9.734 33.188 16.031 1 84.19 89 ASP B N 1
ATOM 2158 C CA . ASP B 1 89 ? -10.953 34 15.953 1 84.19 89 ASP B CA 1
ATOM 2159 C C . ASP B 1 89 ? -12.195 33.094 15.922 1 84.19 89 ASP B C 1
ATOM 2161 O O . ASP B 1 89 ? -13.078 33.281 15.086 1 84.19 89 ASP B O 1
ATOM 2165 N N . GLY B 1 90 ? -12.219 32 16.594 1 81.06 90 GLY B N 1
ATOM 2166 C CA . GLY B 1 90 ? -13.383 31.141 16.688 1 81.06 90 GLY B CA 1
ATOM 2167 C C . GLY B 1 90 ? -13.398 30.031 15.656 1 81.06 90 GLY B C 1
ATOM 2168 O O . GLY B 1 90 ? -14.281 29.172 15.672 1 81.06 90 GLY B O 1
ATOM 2169 N N . VAL B 1 91 ? -12.422 30.156 14.695 1 82.88 91 VAL B N 1
ATOM 2170 C CA . VAL B 1 91 ? -12.344 29.141 13.648 1 82.88 91 VAL B CA 1
ATOM 2171 C C . VAL B 1 91 ? -11.344 28.062 14.039 1 82.88 91 VAL B C 1
ATOM 2173 O O . VAL B 1 91 ? -10.227 28.375 14.477 1 82.88 91 VAL B O 1
ATOM 2176 N N . LYS B 1 92 ? -11.859 26.844 13.93 1 83.75 92 LYS B N 1
ATOM 2177 C CA . LYS B 1 92 ? -11 25.703 14.266 1 83.75 92 LYS B CA 1
ATOM 2178 C C . LYS B 1 92 ? -9.984 25.438 13.164 1 83.75 92 LYS B C 1
ATOM 2180 O O . LYS B 1 92 ? -10.352 25.234 12.008 1 83.75 92 LYS B O 1
ATOM 2185 N N . GLN B 1 93 ? -8.703 25.672 13.523 1 94.38 93 GLN B N 1
ATOM 2186 C CA . GLN B 1 93 ? -7.57 25.391 12.656 1 94.38 93 GLN B CA 1
ATOM 2187 C C . GLN B 1 93 ? -6.531 24.531 13.375 1 94.38 93 GLN B C 1
ATOM 2189 O O . GLN B 1 93 ? -6.703 24.188 14.539 1 94.38 93 GLN B O 1
ATOM 2194 N N . CYS B 1 94 ? -5.59 23.969 12.57 1 97.5 94 CYS B N 1
ATOM 2195 C CA . CYS B 1 94 ? -4.551 23.188 13.219 1 97.5 94 CYS B CA 1
ATOM 2196 C C . CYS B 1 94 ? -3.199 23.406 12.555 1 97.5 94 CYS B C 1
ATOM 2198 O O . CYS B 1 94 ? -3.135 23.734 11.367 1 97.5 94 CYS B O 1
ATOM 2200 N N . LEU B 1 95 ? -2.084 23.422 13.398 1 97.62 95 LEU B N 1
ATOM 2201 C CA . LEU B 1 95 ? -0.712 23.375 12.906 1 97.62 95 LEU B CA 1
ATOM 2202 C C . LEU B 1 95 ? -0.3 21.938 12.609 1 97.62 95 LEU B C 1
ATOM 2204 O O . LEU B 1 95 ? -0.616 21.016 13.375 1 97.62 95 LEU B O 1
ATOM 2208 N N . ILE B 1 96 ? 0.305 21.688 11.5 1 98.12 96 ILE B N 1
ATOM 2209 C CA . ILE B 1 96 ? 0.735 20.359 11.078 1 98.12 96 ILE B CA 1
ATOM 2210 C C . ILE B 1 96 ? 2.25 20.234 11.234 1 98.12 96 ILE B C 1
ATOM 2212 O O . ILE B 1 96 ? 3.002 21.062 10.727 1 98.12 96 ILE B O 1
ATOM 2216 N N . TYR B 1 97 ? 2.635 19.156 11.922 1 97.56 97 TYR B N 1
ATOM 2217 C CA . TYR B 1 97 ? 4.051 18.891 12.148 1 97.56 97 TYR B CA 1
ATOM 2218 C C . TYR B 1 97 ? 4.543 17.766 11.25 1 97.56 97 TYR B C 1
ATOM 2220 O O . TYR B 1 97 ? 4.75 16.641 11.719 1 97.56 97 TYR B O 1
ATOM 2228 N N . TRP B 1 98 ? 4.793 18.141 9.992 1 96.56 98 TRP B N 1
ATOM 2229 C CA . TRP B 1 98 ? 5.344 17.078 9.141 1 96.56 98 TRP B CA 1
ATOM 2230 C C . TRP B 1 98 ? 6.773 16.75 9.539 1 96.56 98 TRP B C 1
ATOM 2232 O O . TRP B 1 98 ? 7.273 15.664 9.227 1 96.56 98 TRP B O 1
ATOM 2242 N N . TYR B 1 99 ? 7.461 17.562 10.25 1 96.5 99 TYR B N 1
ATOM 2243 C CA . TYR B 1 99 ? 8.555 17.25 11.164 1 96.5 99 TYR B CA 1
ATOM 2244 C C . TYR B 1 99 ? 8.156 17.531 12.602 1 96.5 99 TYR B C 1
ATOM 2246 O O . TYR B 1 99 ? 7.484 18.531 12.891 1 96.5 99 TYR B O 1
ATOM 2254 N N . LYS B 1 100 ? 8.5 16.609 13.445 1 96.19 100 LYS B N 1
ATOM 2255 C CA . LYS B 1 100 ? 8.281 16.875 14.859 1 96.19 100 LYS B CA 1
ATOM 2256 C C . LYS B 1 100 ? 9.094 18.078 15.32 1 96.19 100 LYS B C 1
ATOM 2258 O O . LYS B 1 100 ? 10.102 18.438 14.703 1 96.19 100 LYS B O 1
ATOM 2263 N N . ILE B 1 101 ? 8.664 18.625 16.469 1 97.38 101 ILE B N 1
ATOM 2264 C CA . ILE B 1 101 ? 9.32 19.812 17.016 1 97.38 101 ILE B CA 1
ATOM 2265 C C . ILE B 1 101 ? 10.789 19.5 17.281 1 97.38 101 ILE B C 1
ATOM 2267 O O . ILE B 1 101 ? 11.664 20.312 16.969 1 97.38 101 ILE B O 1
ATOM 2271 N N . GLU B 1 102 ? 11.062 18.328 17.766 1 97.62 102 GLU B N 1
ATOM 2272 C CA . GLU B 1 102 ? 12.438 17.938 18.047 1 97.62 102 GLU B CA 1
ATOM 2273 C C . GLU B 1 102 ? 13.258 17.844 16.766 1 97.62 102 GLU B C 1
ATOM 2275 O O . GLU B 1 102 ? 14.445 18.156 16.766 1 97.62 102 GLU B O 1
ATOM 2280 N N . GLU B 1 103 ? 12.648 17.406 15.742 1 97.44 103 GLU B N 1
ATOM 2281 C CA . GLU B 1 103 ? 13.32 17.312 14.453 1 97.44 103 GLU B CA 1
ATOM 2282 C C . GLU B 1 103 ? 13.648 18.703 13.898 1 97.44 103 GLU B C 1
ATOM 2284 O O . GLU B 1 103 ? 14.75 18.922 13.383 1 97.44 103 GLU B O 1
ATOM 2289 N N . TRP B 1 104 ? 12.703 19.578 14.062 1 97.88 104 TRP B N 1
ATOM 2290 C CA . TRP B 1 104 ? 12.961 20.953 13.672 1 97.88 104 TRP B CA 1
ATOM 2291 C C . TRP B 1 104 ? 14.094 21.547 14.5 1 97.88 104 TRP B C 1
ATOM 2293 O O . TRP B 1 104 ? 14.961 22.25 13.961 1 97.88 104 TRP B O 1
ATOM 2303 N N . ALA B 1 105 ? 14.055 21.25 15.773 1 98.5 105 ALA B N 1
ATOM 2304 C CA . ALA B 1 105 ? 15.117 21.719 16.656 1 98.5 105 ALA B CA 1
ATOM 2305 C C . ALA B 1 105 ? 16.484 21.219 16.188 1 98.5 105 ALA B C 1
ATOM 2307 O O . ALA B 1 105 ? 17.453 21.969 16.156 1 98.5 105 ALA B O 1
ATOM 2308 N N . ASN B 1 106 ? 16.531 20.016 15.789 1 98.38 106 ASN B N 1
ATOM 2309 C CA . ASN B 1 106 ? 17.766 19.422 15.289 1 98.38 106 ASN B CA 1
ATOM 2310 C C . ASN B 1 106 ? 18.219 20.094 14 1 98.38 106 ASN B C 1
ATOM 2312 O O . ASN B 1 106 ? 19.422 20.344 13.812 1 98.38 106 ASN B O 1
ATOM 2316 N N . ILE B 1 107 ? 17.312 20.359 13.188 1 98.06 107 ILE B N 1
ATOM 2317 C CA . ILE B 1 107 ? 17.625 21.031 11.938 1 98.06 107 ILE B CA 1
ATOM 2318 C C . ILE B 1 107 ? 18.219 22.422 12.219 1 98.06 107 ILE B C 1
ATOM 2320 O O . ILE B 1 107 ? 19.219 22.812 11.617 1 98.06 107 ILE B O 1
ATOM 2324 N N . ILE B 1 108 ? 17.609 23.094 13.125 1 98.38 108 ILE B N 1
ATOM 2325 C CA . ILE B 1 108 ? 18.094 24.422 13.508 1 98.38 108 ILE B CA 1
ATOM 2326 C C . ILE B 1 108 ? 19.484 24.297 14.109 1 98.38 108 ILE B C 1
ATOM 2328 O O . ILE B 1 108 ? 20.375 25.078 13.766 1 98.38 108 ILE B O 1
ATOM 2332 N N . SER B 1 109 ? 19.656 23.312 14.961 1 98.12 109 SER B N 1
ATOM 2333 C CA . SER B 1 109 ? 20.953 23.109 15.594 1 98.12 109 SER B CA 1
ATOM 2334 C C . SER B 1 109 ? 22.047 22.875 14.562 1 98.12 109 SER B C 1
ATOM 2336 O O . SER B 1 109 ? 23.141 23.438 14.664 1 98.12 109 SER B O 1
ATOM 2338 N N . LYS B 1 110 ? 21.766 22.094 13.602 1 97.94 110 LYS B N 1
ATOM 2339 C CA . LYS B 1 110 ? 22.719 21.828 12.523 1 97.94 110 LYS B CA 1
ATOM 2340 C C . LYS B 1 110 ? 23.016 23.094 11.727 1 97.94 110 LYS B C 1
ATOM 2342 O O . LYS B 1 110 ? 24.156 23.359 11.375 1 97.94 110 LYS B O 1
ATOM 2347 N N . TRP B 1 111 ? 21.984 23.797 11.461 1 98.06 111 TRP B N 1
ATOM 2348 C CA . TRP B 1 111 ? 22.109 25.062 10.75 1 98.06 111 TRP B CA 1
ATOM 2349 C C . TRP B 1 111 ? 22.984 26.047 11.516 1 98.06 111 TRP B C 1
ATOM 2351 O O . TRP B 1 111 ? 23.859 26.688 10.93 1 98.06 111 TRP B O 1
ATOM 2361 N N . VAL B 1 112 ? 22.812 26.156 12.828 1 97.81 112 VAL B N 1
ATOM 2362 C CA . VAL B 1 112 ? 23.594 27.016 13.711 1 97.81 112 VAL B CA 1
ATOM 2363 C C . VAL B 1 112 ? 25.062 26.609 13.664 1 97.81 112 VAL B C 1
ATOM 2365 O O . VAL B 1 112 ? 25.953 27.469 13.555 1 97.81 112 VAL B O 1
ATOM 2368 N N . GLU B 1 113 ? 25.281 25.312 13.711 1 97.25 113 GLU B N 1
ATOM 2369 C CA . GLU B 1 113 ? 26.641 24.797 13.68 1 97.25 113 GLU B CA 1
ATOM 2370 C C . GLU B 1 113 ? 27.312 25.062 12.328 1 97.25 113 GLU B C 1
ATOM 2372 O O . GLU B 1 113 ? 28.453 25.531 12.281 1 97.25 113 GLU B O 1
ATOM 2377 N N . GLU B 1 114 ? 26.641 24.875 11.32 1 96.44 114 GLU B N 1
ATOM 2378 C CA . GLU B 1 114 ? 27.172 25.031 9.969 1 96.44 114 GLU B CA 1
ATOM 2379 C C . GLU B 1 114 ? 27.531 26.484 9.688 1 96.44 114 GLU B C 1
ATOM 2381 O O . GLU B 1 114 ? 28.469 26.781 8.945 1 96.44 114 GLU B O 1
ATOM 2386 N N . ARG B 1 115 ? 26.828 27.344 10.344 1 95.75 115 ARG B N 1
ATOM 2387 C CA . ARG B 1 115 ? 27 28.766 10.078 1 95.75 115 ARG B CA 1
ATOM 2388 C C . ARG B 1 115 ? 27.766 29.438 11.203 1 95.75 115 ARG B C 1
ATOM 2390 O O . ARG B 1 115 ? 27.969 30.656 11.188 1 95.75 115 ARG B O 1
ATOM 2397 N N . ALA B 1 116 ? 28.172 28.703 12.234 1 96.44 116 ALA B N 1
ATOM 2398 C CA . ALA B 1 116 ? 28.922 29.203 13.375 1 96.44 116 ALA B CA 1
ATOM 2399 C C . ALA B 1 116 ? 28.203 30.359 14.055 1 96.44 116 ALA B C 1
ATOM 2401 O O . ALA B 1 116 ? 28.797 31.406 14.312 1 96.44 116 ALA B O 1
ATOM 2402 N N . LEU B 1 117 ? 26.969 30.141 14.414 1 96.69 117 LEU B N 1
ATOM 2403 C CA . LEU B 1 117 ? 26.141 31.219 14.93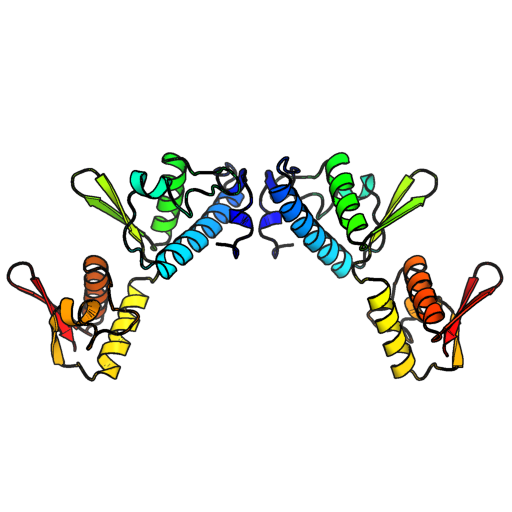 1 96.69 117 LEU B CA 1
ATOM 2404 C C . LEU B 1 117 ? 26.031 31.141 16.453 1 96.69 117 LEU B C 1
ATOM 2406 O O . LEU B 1 117 ? 25.219 31.844 17.062 1 96.69 117 LEU B O 1
ATOM 2410 N N . ASN B 1 118 ? 26.828 30.266 17.016 1 96.5 118 ASN B N 1
ATOM 2411 C CA . ASN B 1 118 ? 26.828 30.234 18.469 1 96.5 118 ASN B CA 1
ATOM 2412 C C . ASN B 1 118 ? 27.172 31.594 19.062 1 96.5 118 ASN B C 1
ATOM 2414 O O . ASN B 1 118 ? 28.109 32.25 18.594 1 96.5 118 ASN B O 1
ATOM 2418 N N . GLY B 1 119 ? 26.422 31.969 20.016 1 96.25 119 GLY B N 1
ATOM 2419 C CA . GLY B 1 119 ? 26.672 33.25 20.688 1 96.25 119 GLY B CA 1
ATOM 2420 C C . GLY B 1 119 ? 26.047 34.406 19.953 1 96.25 119 GLY B C 1
ATOM 2421 O O . GLY B 1 119 ? 26.109 35.562 20.438 1 96.25 119 GLY B O 1
ATOM 2422 N N . THR B 1 120 ? 25.453 34.188 18.922 1 95 120 THR B N 1
ATOM 2423 C CA . THR B 1 120 ? 24.906 35.25 18.078 1 95 120 THR B CA 1
ATOM 2424 C C . THR B 1 120 ? 23.391 35.375 18.297 1 95 120 THR B C 1
ATOM 2426 O O . THR B 1 120 ? 22.703 34.375 18.516 1 95 120 THR B O 1
ATOM 2429 N N . MET B 1 121 ? 22.938 36.594 18.266 1 96 121 MET B N 1
ATOM 2430 C CA . MET B 1 121 ? 21.516 36.875 18.312 1 96 121 MET B CA 1
ATOM 2431 C C . MET B 1 121 ? 20.922 36.906 16.906 1 96 121 MET B C 1
ATOM 2433 O O . MET B 1 121 ? 21.5 37.5 15.992 1 96 121 MET B O 1
ATOM 2437 N N . CYS B 1 122 ? 19.828 36.219 16.781 1 96.44 122 CYS B N 1
ATOM 2438 C CA . CYS B 1 122 ? 19.141 36.156 15.492 1 96.44 122 CYS B CA 1
ATOM 2439 C C . CYS B 1 122 ? 17.656 36.469 15.664 1 96.44 122 CYS B C 1
ATOM 2441 O O . CYS B 1 122 ? 17.062 36.156 16.703 1 96.44 122 CYS B O 1
ATOM 2443 N N . THR B 1 123 ? 17.047 37.156 14.68 1 96.19 123 THR B N 1
ATOM 2444 C CA . THR B 1 123 ? 15.586 37.25 14.602 1 96.19 123 THR B CA 1
ATOM 2445 C C . THR B 1 123 ? 15 36 13.93 1 96.19 123 THR B C 1
ATOM 2447 O O . THR B 1 123 ? 15.727 35.219 13.297 1 96.19 123 THR B O 1
ATOM 2450 N N . LEU B 1 124 ? 13.727 35.844 14.086 1 97.5 124 LEU B N 1
ATOM 2451 C CA . LEU B 1 124 ? 13.062 34.719 13.406 1 97.5 124 LEU B CA 1
ATOM 2452 C C . LEU B 1 124 ? 13.203 34.844 11.891 1 97.5 124 LEU B C 1
ATOM 2454 O O . LEU B 1 124 ? 13.438 33.875 11.195 1 97.5 124 LEU B O 1
ATOM 2458 N N . TYR B 1 125 ? 13.164 36.125 11.391 1 96.75 125 TYR B N 1
ATOM 2459 C CA . TYR B 1 125 ? 13.258 36.375 9.953 1 96.75 125 TYR B CA 1
ATOM 2460 C C . TYR B 1 125 ? 14.602 35.906 9.406 1 96.75 125 TYR B C 1
ATOM 2462 O O . TYR B 1 125 ? 14.664 35.344 8.305 1 96.75 125 TYR B O 1
ATOM 2470 N N . GLU B 1 126 ? 15.625 36.062 10.125 1 96.31 126 GLU B N 1
ATOM 2471 C CA . GLU B 1 126 ? 16.953 35.625 9.68 1 96.31 126 GLU B CA 1
ATOM 2472 C C . GLU B 1 126 ? 17.047 34.125 9.57 1 96.31 126 GLU B C 1
ATOM 2474 O O . GLU B 1 126 ? 17.844 33.594 8.797 1 96.31 126 GLU B O 1
ATOM 2479 N N . ILE B 1 127 ? 16.203 33.5 10.352 1 97.75 127 ILE B N 1
ATOM 2480 C CA . ILE B 1 127 ? 16.219 32.031 10.359 1 97.75 127 ILE B CA 1
ATOM 2481 C C . ILE B 1 127 ? 15.328 31.516 9.242 1 97.75 127 ILE B C 1
ATOM 2483 O O . ILE B 1 127 ? 15.75 30.672 8.453 1 97.75 127 ILE B O 1
ATOM 2487 N N . ASN B 1 128 ? 14.094 31.953 9.109 1 98 128 ASN B N 1
ATOM 2488 C CA . ASN B 1 128 ? 13.148 31.281 8.227 1 98 128 ASN B CA 1
ATOM 2489 C C . ASN B 1 128 ? 12.734 32.188 7.062 1 98 128 ASN B C 1
ATOM 2491 O O . ASN B 1 128 ? 11.977 31.766 6.188 1 98 128 ASN B O 1
ATOM 2495 N N . GLY B 1 129 ? 13.203 33.438 6.949 1 96.25 129 GLY B N 1
ATOM 2496 C CA . GLY B 1 129 ? 12.703 34.375 5.949 1 96.25 129 GLY B CA 1
ATOM 2497 C C . GLY B 1 129 ? 13.773 34.875 5.008 1 96.25 129 GLY B C 1
ATOM 2498 O O . GLY B 1 129 ? 13.469 35.375 3.926 1 96.25 129 GLY B O 1
ATOM 2499 N N . ASP B 1 130 ? 15 34.812 5.465 1 93.81 130 ASP B N 1
ATOM 2500 C CA . ASP B 1 130 ? 16.125 35.312 4.695 1 93.81 130 ASP B CA 1
ATOM 2501 C C . ASP B 1 130 ? 16.641 34.281 3.715 1 93.81 130 ASP B C 1
ATOM 2503 O O . ASP B 1 130 ? 17.312 33.312 4.117 1 93.81 130 ASP B O 1
ATOM 2507 N N . ASP B 1 131 ? 16.516 34.469 2.4 1 92.56 131 ASP B N 1
ATOM 2508 C CA . ASP B 1 131 ? 16.875 33.5 1.361 1 92.56 131 ASP B CA 1
ATOM 2509 C C . ASP B 1 131 ? 18.391 33.25 1.346 1 92.56 131 ASP B C 1
ATOM 2511 O O . ASP B 1 131 ? 18.844 32.188 0.948 1 92.56 131 ASP B O 1
ATOM 2515 N N . ASP B 1 132 ? 19.203 34.25 1.896 1 91.5 132 ASP B N 1
ATOM 2516 C CA . ASP B 1 132 ? 20.656 34.156 1.871 1 91.5 132 ASP B CA 1
ATOM 2517 C C . ASP B 1 132 ? 21.172 33.406 3.104 1 91.5 132 ASP B C 1
ATOM 2519 O O . ASP B 1 132 ? 22.219 32.781 3.057 1 91.5 132 ASP B O 1
ATOM 2523 N N . ARG B 1 133 ? 20.422 33.438 4.176 1 90.62 133 ARG B N 1
ATOM 2524 C CA . ARG B 1 133 ? 20.922 32.906 5.441 1 90.62 133 ARG B CA 1
ATOM 2525 C C . ARG B 1 133 ? 20.188 31.609 5.816 1 90.62 133 ARG B C 1
ATOM 2527 O O . ARG B 1 133 ? 20.797 30.688 6.363 1 90.62 133 ARG B O 1
ATOM 2534 N N . SER B 1 134 ? 18.984 31.516 5.414 1 92.94 134 SER B N 1
ATOM 2535 C CA . SER B 1 134 ? 18.156 30.391 5.805 1 92.94 134 SER B CA 1
ATOM 2536 C C . SER B 1 134 ? 18.547 29.125 5.055 1 92.94 134 SER B C 1
ATOM 2538 O O . SER B 1 134 ? 18.969 29.188 3.896 1 92.94 134 SER B O 1
ATOM 2540 N N . SER B 1 135 ? 18.5 27.984 5.703 1 94.81 135 SER B N 1
ATOM 2541 C CA . SER B 1 135 ? 18.609 26.734 4.965 1 94.81 135 SER B CA 1
ATOM 2542 C C . SER B 1 135 ? 17.359 26.469 4.137 1 94.81 135 SER B C 1
ATOM 2544 O O . SER B 1 135 ? 16.297 27.031 4.41 1 94.81 135 SER B O 1
ATOM 2546 N N . PRO B 1 136 ? 17.516 25.625 3.148 1 94.25 136 PRO B N 1
ATOM 2547 C CA . PRO B 1 136 ? 16.344 25.281 2.34 1 94.25 136 PRO B CA 1
ATOM 2548 C C . PRO B 1 136 ? 15.188 24.734 3.178 1 94.25 136 PRO B C 1
ATOM 2550 O O . PRO B 1 136 ? 14.023 25 2.877 1 94.25 136 PRO B O 1
ATOM 2553 N N . GLU B 1 137 ? 15.477 24.016 4.273 1 94.75 137 GLU B N 1
ATOM 2554 C CA . GLU B 1 137 ? 14.453 23.422 5.125 1 94.75 137 GLU B CA 1
ATOM 2555 C C . GLU B 1 137 ? 13.758 24.469 5.977 1 94.75 137 GLU B C 1
ATOM 2557 O O . GLU B 1 137 ? 12.555 24.375 6.246 1 94.75 137 GLU B O 1
ATOM 2562 N N . LEU B 1 138 ? 14.477 25.453 6.316 1 97.62 138 LEU B N 1
ATOM 2563 C CA . LEU B 1 138 ? 13.984 26.438 7.273 1 97.62 138 LEU B CA 1
ATOM 2564 C C . LEU B 1 138 ? 13.273 27.578 6.562 1 97.62 138 LEU B C 1
ATOM 2566 O O . LEU B 1 138 ? 12.445 28.281 7.164 1 97.62 138 LEU B O 1
ATOM 2570 N N . LEU B 1 139 ? 13.68 27.781 5.262 1 97.25 139 LEU B N 1
ATOM 2571 C CA . LEU B 1 139 ? 13.086 28.891 4.523 1 97.25 139 LEU B CA 1
ATOM 2572 C C . LEU B 1 139 ? 11.57 28.734 4.43 1 97.25 139 LEU B C 1
ATOM 2574 O 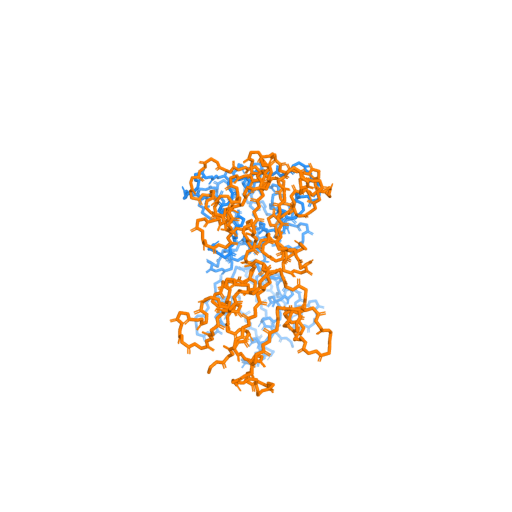O . LEU B 1 139 ? 11.078 27.703 3.967 1 97.25 139 LEU B O 1
ATOM 2578 N N . GLY B 1 140 ? 10.797 29.703 4.945 1 97.12 140 GLY B N 1
ATOM 2579 C CA . GLY B 1 140 ? 9.344 29.688 4.883 1 97.12 140 GLY B CA 1
ATOM 2580 C C . GLY B 1 140 ? 8.703 29 6.074 1 97.12 140 GLY B C 1
ATOM 2581 O O . GLY B 1 140 ? 7.477 28.953 6.176 1 97.12 140 GLY B O 1
ATOM 2582 N N . LEU B 1 141 ? 9.508 28.5 6.969 1 97.88 141 LEU B N 1
ATOM 2583 C CA . LEU B 1 141 ? 8.984 27.828 8.148 1 97.88 141 LEU B CA 1
ATOM 2584 C C . LEU B 1 141 ? 8.086 28.766 8.953 1 97.88 141 LEU B C 1
ATOM 2586 O O . LEU B 1 141 ? 8.406 29.938 9.156 1 97.88 141 LEU B O 1
ATOM 2590 N N . ASP B 1 142 ? 6.949 28.234 9.336 1 97.56 142 ASP B N 1
ATOM 2591 C CA . ASP B 1 142 ? 5.969 28.969 10.133 1 97.56 142 ASP B CA 1
ATOM 2592 C C . ASP B 1 142 ? 6.582 29.469 11.438 1 97.56 142 ASP B C 1
ATOM 2594 O O . ASP B 1 142 ? 7.246 28.703 12.148 1 97.56 142 ASP B O 1
ATOM 2598 N N . ASP B 1 143 ? 6.309 30.703 11.812 1 96.94 143 ASP B N 1
ATOM 2599 C CA . ASP B 1 143 ? 6.895 31.312 13.008 1 96.94 143 ASP B CA 1
ATOM 2600 C C . ASP B 1 143 ? 6.516 30.531 14.266 1 96.94 143 ASP B C 1
ATOM 2602 O O . ASP B 1 143 ? 7.32 30.406 15.195 1 96.94 143 ASP B O 1
ATOM 2606 N N . ARG B 1 144 ? 5.305 30.141 14.32 1 96.5 144 ARG B N 1
ATOM 2607 C CA . ARG B 1 144 ? 4.812 29.453 15.508 1 96.5 144 ARG B CA 1
ATOM 2608 C C . ARG B 1 144 ? 5.543 28.125 15.727 1 96.5 144 ARG B C 1
ATOM 2610 O O . ARG B 1 144 ? 5.891 27.781 16.859 1 96.5 144 ARG B O 1
ATOM 2617 N N . ILE B 1 145 ? 5.801 27.484 14.617 1 98 145 ILE B N 1
ATOM 2618 C CA . ILE B 1 145 ? 6.531 26.219 14.68 1 98 145 ILE B CA 1
ATOM 2619 C C . ILE B 1 145 ? 8 26.484 14.992 1 98 145 ILE B C 1
ATOM 2621 O O . ILE B 1 145 ? 8.602 25.797 15.82 1 98 145 ILE B O 1
ATOM 2625 N N . LEU B 1 146 ? 8.531 27.484 14.344 1 98.38 146 LEU B N 1
ATOM 2626 C CA . LEU B 1 146 ? 9.914 27.891 14.594 1 98.38 146 LEU B CA 1
ATOM 2627 C C . LEU B 1 146 ? 10.125 28.219 16.062 1 98.38 146 LEU B C 1
ATOM 2629 O O . LEU B 1 146 ? 11.078 27.75 16.688 1 98.38 146 LEU B O 1
ATOM 2633 N N . LEU B 1 147 ? 9.242 29 16.594 1 98.06 147 LEU B N 1
ATOM 2634 C CA . LEU B 1 147 ? 9.352 29.422 17.984 1 98.06 147 LEU B CA 1
ATOM 2635 C C . LEU B 1 147 ? 9.305 28.219 18.922 1 98.06 147 LEU B C 1
ATOM 2637 O O . LEU B 1 147 ? 10.055 28.141 19.891 1 98.06 147 LEU B O 1
ATOM 2641 N N . LYS B 1 148 ? 8.484 27.281 18.594 1 97.94 148 LYS B N 1
ATOM 2642 C CA . LYS B 1 148 ? 8.398 26.062 19.406 1 97.94 148 LYS B CA 1
ATOM 2643 C C . LYS B 1 148 ? 9.695 25.266 19.359 1 97.94 148 LYS B C 1
ATOM 2645 O O . LYS B 1 148 ? 10.141 24.734 20.375 1 97.94 148 LYS B O 1
ATOM 2650 N N . ALA B 1 149 ? 10.227 25.141 18.219 1 98.44 149 ALA B N 1
ATOM 2651 C CA . ALA B 1 149 ? 11.508 24.469 18.062 1 98.44 149 ALA B CA 1
ATOM 2652 C C . ALA B 1 149 ? 12.609 25.188 18.828 1 98.44 149 ALA B C 1
ATOM 2654 O O . ALA B 1 149 ? 13.438 24.531 19.484 1 98.44 149 ALA B O 1
ATOM 2655 N N . LEU B 1 150 ? 12.594 26.484 18.812 1 98.69 150 LEU B N 1
ATOM 2656 C CA . LEU B 1 150 ? 13.578 27.281 19.531 1 98.69 150 LEU B CA 1
ATOM 2657 C C . LEU B 1 150 ? 13.406 27.125 21.047 1 98.69 150 LEU B C 1
ATOM 2659 O O . LEU B 1 150 ? 14.383 27.062 21.781 1 98.69 150 LEU B O 1
ATOM 2663 N N . LYS B 1 151 ? 12.188 27.109 21.469 1 98.5 151 LYS B N 1
ATOM 2664 C CA . LYS B 1 151 ? 11.922 26.891 22.891 1 98.5 151 LYS B CA 1
ATOM 2665 C C . LYS B 1 151 ? 12.391 25.5 23.328 1 98.5 151 LYS B C 1
ATOM 2667 O O . LYS B 1 151 ? 12.844 25.328 24.469 1 98.5 151 LYS B O 1
ATOM 2672 N N . HIS B 1 152 ? 12.227 24.547 22.469 1 98.44 152 HIS B N 1
ATOM 2673 C CA . HIS B 1 152 ? 12.781 23.219 22.734 1 98.44 152 HIS B CA 1
ATOM 2674 C C . HIS B 1 152 ? 14.297 23.297 22.938 1 98.44 152 HIS B C 1
ATOM 2676 O O . HIS B 1 152 ? 14.828 22.719 23.891 1 98.44 152 HIS B O 1
ATOM 2682 N N . LEU B 1 153 ? 14.984 24 22.062 1 98.62 153 LEU B N 1
ATOM 2683 C CA . LEU B 1 153 ? 16.422 24.188 22.172 1 98.62 153 LEU B CA 1
ATOM 2684 C C . LEU B 1 153 ? 16.781 24.906 23.469 1 98.62 153 LEU B C 1
ATOM 2686 O O . LEU B 1 153 ? 17.812 24.609 24.094 1 98.62 153 LEU B O 1
ATOM 2690 N N . GLU B 1 154 ? 15.914 25.828 23.859 1 98.69 154 GLU B N 1
ATOM 2691 C CA . GLU B 1 154 ? 16.125 26.562 25.109 1 98.69 154 GLU B CA 1
ATOM 2692 C C . GLU B 1 154 ? 16.062 25.625 26.312 1 98.69 154 GLU B C 1
ATOM 2694 O O . GLU B 1 154 ? 16.891 25.703 27.219 1 98.69 154 GLU B O 1
ATOM 2699 N N . ARG B 1 155 ? 15.109 24.75 26.234 1 98.31 155 ARG B N 1
ATOM 2700 C CA . ARG B 1 155 ? 14.969 23.781 27.312 1 98.31 155 ARG B CA 1
ATOM 2701 C C . ARG B 1 155 ? 16.188 22.859 27.375 1 98.31 155 ARG B C 1
A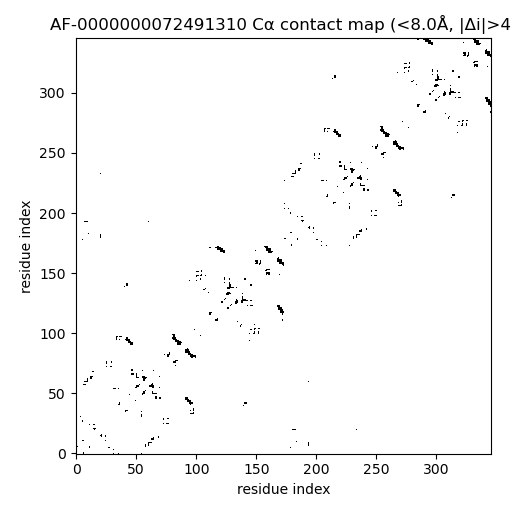TOM 2703 O O . ARG B 1 155 ? 16.562 22.391 28.453 1 98.31 155 ARG B O 1
ATOM 2710 N N . GLU B 1 156 ? 16.875 22.734 26.312 1 98.06 156 GLU B N 1
ATOM 2711 C CA . GLU B 1 156 ? 18.062 21.906 26.25 1 98.06 156 GLU B CA 1
ATOM 2712 C C . GLU B 1 156 ? 19.328 22.719 26.578 1 98.06 156 GLU B C 1
ATOM 2714 O O . GLU B 1 156 ? 20.438 22.188 26.516 1 98.06 156 GLU B O 1
ATOM 2719 N N . GLY B 1 157 ? 19.109 23.969 26.766 1 98 157 GLY B N 1
ATOM 2720 C CA . GLY B 1 157 ? 20.219 24.844 27.109 1 98 157 GLY B CA 1
ATOM 2721 C C . GLY B 1 157 ? 21.016 25.312 25.906 1 98 157 GLY B C 1
ATOM 2722 O O . GLY B 1 157 ? 22.156 25.766 26.031 1 98 157 GLY B O 1
ATOM 2723 N N . LYS B 1 158 ? 20.406 25.25 24.719 1 98.31 158 LYS B N 1
ATOM 2724 C CA . LYS B 1 158 ? 21.141 25.531 23.484 1 98.31 158 LYS B CA 1
ATOM 2725 C C . LYS B 1 158 ? 20.734 26.875 22.891 1 98.31 158 LYS B C 1
ATOM 2727 O O . LYS B 1 158 ? 21.344 27.328 21.922 1 98.31 158 LYS B O 1
ATOM 2732 N N . ALA B 1 159 ? 19.75 27.453 23.516 1 98.5 159 ALA B N 1
ATOM 2733 C CA . ALA B 1 159 ? 19.297 28.75 23.016 1 98.5 159 ALA B CA 1
ATOM 2734 C C . ALA B 1 159 ? 18.609 29.547 24.125 1 98.5 159 ALA B C 1
ATOM 2736 O O . ALA B 1 159 ? 18.234 28.984 25.156 1 98.5 159 ALA B O 1
ATOM 2737 N N . ALA B 1 160 ? 18.562 30.812 23.953 1 98.5 160 ALA B N 1
ATOM 2738 C CA . ALA B 1 160 ? 17.781 31.719 24.781 1 98.5 160 ALA B CA 1
ATOM 2739 C C . ALA B 1 160 ? 16.844 32.594 23.953 1 98.5 160 ALA B C 1
ATOM 2741 O O . ALA B 1 160 ? 17.297 33.469 23.203 1 98.5 160 ALA B O 1
ATOM 2742 N N . VAL B 1 161 ? 15.609 32.375 24.109 1 98.38 161 VAL B N 1
ATOM 2743 C CA . VAL B 1 161 ? 14.609 33.094 23.328 1 98.38 161 VAL B CA 1
ATOM 2744 C C . VAL B 1 161 ? 14.227 34.375 24.062 1 98.38 161 VAL B C 1
ATOM 2746 O O . VAL B 1 161 ? 13.977 34.344 25.281 1 98.38 161 VAL B O 1
ATOM 2749 N N . VAL B 1 162 ? 14.25 35.438 23.359 1 96.81 162 VAL B N 1
ATOM 2750 C CA . VAL B 1 162 ? 13.938 36.719 23.938 1 96.81 162 VAL B CA 1
ATOM 2751 C C . VAL B 1 16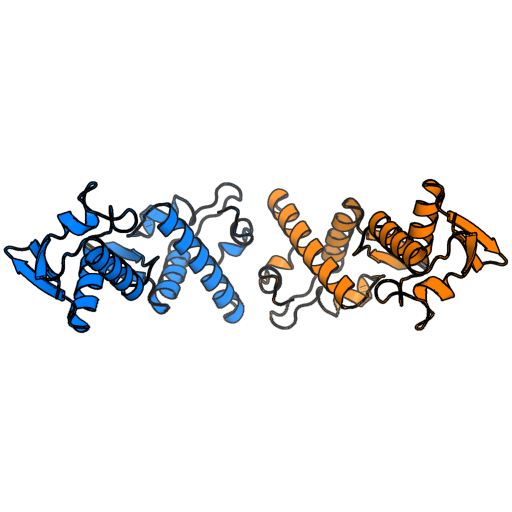2 ? 12.758 37.344 23.203 1 96.81 162 VAL B C 1
ATOM 2753 O O . VAL B 1 162 ? 12.648 37.25 21.969 1 96.81 162 VAL B O 1
ATOM 2756 N N . GLU B 1 163 ? 11.852 37.875 23.891 1 94.31 163 GLU B N 1
ATOM 2757 C CA . GLU B 1 163 ? 10.734 38.625 23.312 1 94.31 163 GLU B CA 1
ATOM 2758 C C . GLU B 1 163 ? 10.914 40.125 23.516 1 94.31 163 GLU B C 1
ATOM 2760 O O . GLU B 1 163 ? 11.141 40.594 24.625 1 94.31 163 GLU B O 1
ATOM 2765 N N . ILE B 1 164 ? 10.984 40.844 22.453 1 87.94 164 ILE B N 1
ATOM 2766 C CA . ILE B 1 164 ? 11.117 42.281 22.5 1 87.94 164 ILE B CA 1
ATOM 2767 C C . ILE B 1 164 ? 10 42.938 21.672 1 87.94 164 ILE B C 1
ATOM 2769 O O . ILE B 1 164 ? 9.961 42.781 20.453 1 87.94 164 ILE B O 1
ATOM 2773 N N . ASP B 1 165 ? 9.133 43.844 22.234 1 90.38 165 ASP B N 1
ATOM 2774 C CA . ASP B 1 165 ? 8.055 44.594 21.578 1 90.38 165 ASP B CA 1
ATOM 2775 C C . ASP B 1 165 ? 7.242 43.656 20.672 1 90.38 165 ASP B C 1
ATOM 2777 O O . ASP B 1 165 ? 7.07 43.938 19.484 1 90.38 165 ASP B O 1
ATOM 2781 N N . ASP B 1 166 ? 6.887 42.531 21.078 1 89.75 166 ASP B N 1
ATOM 2782 C CA . ASP B 1 166 ? 6.023 41.562 20.406 1 89.75 166 ASP B CA 1
ATOM 2783 C C . ASP B 1 166 ? 6.77 40.812 19.281 1 89.75 166 ASP B C 1
ATOM 2785 O O . ASP B 1 166 ? 6.152 40.25 18.391 1 89.75 166 ASP B O 1
ATOM 2789 N N . SER B 1 167 ? 8.055 41.031 19.266 1 91.81 167 SER B N 1
ATOM 2790 C CA . SER B 1 167 ? 8.922 40.312 18.344 1 91.81 167 SER B CA 1
ATOM 2791 C C . SER B 1 167 ? 9.859 39.375 19.094 1 91.81 167 SER B C 1
ATOM 2793 O O . SER B 1 167 ? 10.133 39.594 20.281 1 91.81 167 SER B O 1
ATOM 2795 N N . PHE B 1 168 ? 10.211 38.312 18.375 1 95.69 168 PHE B N 1
ATOM 2796 C CA . PHE B 1 168 ? 11.055 37.312 19.062 1 95.69 168 PHE B CA 1
ATOM 2797 C C . PHE B 1 168 ? 12.453 37.312 18.453 1 95.69 168 PHE B C 1
ATOM 2799 O O . PHE B 1 168 ? 12.609 37.469 17.234 1 95.69 168 PHE B O 1
ATOM 2806 N N . GLY B 1 169 ? 13.445 37.188 19.281 1 96.88 169 GLY B N 1
ATOM 2807 C CA . GLY B 1 169 ? 14.828 36.875 18.938 1 96.88 169 GLY B CA 1
ATOM 2808 C C . GLY B 1 169 ? 15.359 35.656 19.688 1 96.88 169 GLY B C 1
ATOM 2809 O O . GLY B 1 169 ? 14.719 35.156 20.609 1 96.88 169 GLY B O 1
ATOM 2810 N N . VAL B 1 170 ? 16.453 35.188 19.188 1 98.44 170 VAL B N 1
ATOM 2811 C CA . VAL B 1 170 ? 17.047 34.031 19.844 1 98.44 170 VAL B CA 1
ATOM 2812 C C . VAL B 1 170 ? 18.578 34.156 19.844 1 98.44 170 VAL B C 1
ATOM 2814 O O . VAL B 1 170 ? 19.172 34.625 18.875 1 98.44 170 VAL B O 1
ATOM 2817 N N . LYS B 1 171 ? 19.141 33.938 21 1 98.31 171 LYS B N 1
ATOM 2818 C CA . LYS B 1 171 ? 20.594 33.75 21.109 1 98.31 171 LYS B CA 1
ATOM 2819 C C . LYS B 1 171 ? 20.969 32.281 21.234 1 98.31 171 LYS B C 1
ATOM 2821 O O . LYS B 1 171 ? 20.453 31.578 22.094 1 98.31 171 LYS B O 1
ATOM 2826 N N . PHE B 1 172 ? 21.766 31.859 20.344 1 98.38 172 PHE B N 1
ATOM 2827 C CA . PHE B 1 172 ? 22.203 30.469 20.422 1 98.38 172 PHE B CA 1
ATOM 2828 C C . PHE B 1 172 ? 23.391 30.328 21.359 1 98.38 172 PHE B C 1
ATOM 2830 O O . PHE B 1 172 ? 24.266 31.203 21.406 1 98.38 172 PHE B O 1
ATOM 2837 N N . LEU B 1 173 ? 23.359 29.219 22.125 1 96.56 173 LEU B N 1
ATOM 2838 C CA . LEU B 1 173 ? 24.344 29.047 23.188 1 96.56 173 LEU B CA 1
ATOM 2839 C C . LEU B 1 173 ? 25.297 27.891 22.875 1 96.56 173 LEU B C 1
ATOM 2841 O O . LEU B 1 173 ? 24.922 26.969 22.156 1 96.56 173 LEU B O 1
#

Organism: Sarcoptes scabiei (NCBI:txid52283)

InterPro domains:
  IPR008570 ESCRT-II complex, Vps25 subunit [PF05871] (6-142)
  IPR008570 ESCRT-II complex, Vps25 subunit [PTHR13149] (5-172)
  IPR014041 ESCRT-II complex, Vps25 subunit, N-terminal winged helix [G3DSA:1.10.10.570] (4-96)
  IPR036388 Winged helix-like DNA-binding domain superfamily [G3DSA:1.10.10.10] (97-173)
  IPR036390 Winged helix DNA-binding domain superfamily [SSF46785] (5-104)
  IPR036390 Winged helix DNA-binding domain superfamily [SSF46785] (100-172)